Protein AF-A0A1Y2BME4-F1 (afdb_monomer_lite)

Organism: NCBI:txid71784

Foldseek 3Di:
DDDDDPQNVVCVVCPPPDDGDDPDDPLAALVVCVVCCPVVFDFQVCLVVDDAAAEEEDEHLPLCLWAPVDPSHDDLVVSLVSVVVVVCLQAPPPRRGNNNVAEYEYEYEQDAADAVVQQQPDPDPDGDDRGHDRVSSVSRRVSSVVSQVVVQVVCVVPAQDPVGGGYHYDYHHVHVVQCVVLVHDYNSSVVPD

pLDDT: mean 87.13, std 14.5, range [27.05, 98.81]

Sequence (193 aa):
MHVYKLSDGVIEKYSRRLDVINRGFGGYNSEWARPLFDKIFARKEDAAKVPVVRLVTIWFGTNDSVLPVKEQHVPLERFIDNINYFLTSLTSHDSPYAVADTPVSIILITPGPPLHSQMGYSQMAEPKPHFRTIERTGQFRDAVLQIGNDWKLKEKEQNLDPRGRGWKVETIDLWAALEKAGGGLGEGLAPFM

Secondary structure (DSSP, 8-state):
-----HHHHHHHHTTTT--------TT--HHHHGGGHHHHS-BGGGGGGSPPP-EEEE--STTTTS-TTSTT---HHHHHHHHHHHHHHHH-TT-SBGGGGS-EEEEEEPPPPPPTGGGT--SSSSPPPP---HHHHHHHHHHHHHHHHHHHHHHHHH---TTS--EEEEEE-HHHHHHHHHTSSSGGGGGG-

Radius of gyration: 18.16 Å; chains: 1; bounding box: 46×31×49 Å

Structure (mmCIF, N/CA/C/O backbone):
data_AF-A0A1Y2BME4-F1
#
_entry.id   AF-A0A1Y2BME4-F1
#
loop_
_atom_site.group_PDB
_atom_site.id
_atom_site.type_symbol
_atom_site.label_atom_id
_atom_site.label_alt_id
_atom_site.label_comp_id
_atom_site.label_asym_id
_atom_site.label_entity_id
_atom_site.label_seq_id
_atom_site.pdbx_PDB_ins_code
_atom_site.Cartn_x
_atom_site.Cartn_y
_atom_site.Cartn_z
_atom_site.occupancy
_atom_site.B_iso_or_equiv
_atom_site.auth_seq_id
_atom_site.auth_comp_id
_atom_site.auth_asym_id
_atom_site.auth_atom_id
_atom_site.pdbx_PDB_model_num
ATOM 1 N N . MET A 1 1 ? 25.407 -15.788 3.679 1.00 27.05 1 MET A N 1
ATOM 2 C CA . MET A 1 1 ? 24.523 -14.711 3.190 1.00 27.05 1 MET A CA 1
ATOM 3 C C . MET A 1 1 ? 23.181 -14.900 3.878 1.00 27.05 1 MET A C 1
ATOM 5 O O . MET A 1 1 ? 22.491 -15.861 3.571 1.00 27.05 1 MET A O 1
ATOM 9 N N . HIS A 1 2 ? 22.887 -14.106 4.909 1.00 30.33 2 HIS A N 1
ATOM 10 C CA . HIS A 1 2 ? 21.632 -14.220 5.656 1.00 30.33 2 HIS A CA 1
ATOM 11 C C . HIS A 1 2 ? 20.571 -13.386 4.938 1.00 30.33 2 HIS A C 1
ATOM 13 O O . HIS A 1 2 ? 20.648 -12.162 4.946 1.00 30.33 2 HIS A O 1
ATOM 19 N N . VAL A 1 3 ? 19.617 -14.048 4.283 1.00 33.56 3 VAL A N 1
ATOM 20 C CA . VAL A 1 3 ? 18.426 -13.386 3.744 1.00 33.56 3 VAL A CA 1
ATOM 21 C C . VAL A 1 3 ? 17.490 -13.146 4.923 1.00 33.56 3 VAL A C 1
ATOM 23 O O . VAL A 1 3 ? 16.798 -14.062 5.362 1.00 33.56 3 VAL A O 1
ATOM 26 N N . TYR A 1 4 ? 17.504 -11.937 5.480 1.00 47.72 4 TYR A N 1
ATOM 27 C CA . TYR A 1 4 ? 16.507 -11.538 6.468 1.00 47.72 4 TYR A CA 1
ATOM 28 C C . TYR A 1 4 ? 15.215 -11.213 5.727 1.00 47.72 4 TYR A C 1
ATOM 30 O O . TYR A 1 4 ? 15.136 -10.220 5.003 1.00 47.72 4 TYR A O 1
ATOM 38 N N . LYS A 1 5 ? 14.188 -12.049 5.891 1.00 65.12 5 LYS A N 1
ATOM 39 C CA . LYS A 1 5 ? 12.848 -11.693 5.423 1.00 65.12 5 LYS A CA 1
ATOM 40 C C . LYS A 1 5 ? 12.361 -10.529 6.280 1.00 65.12 5 LYS A C 1
ATOM 42 O O . LYS A 1 5 ? 12.527 -10.559 7.498 1.00 65.12 5 LYS A O 1
ATOM 47 N N . LEU A 1 6 ? 11.714 -9.532 5.672 1.00 71.25 6 LEU A N 1
ATOM 48 C CA . LEU A 1 6 ? 11.112 -8.414 6.413 1.00 71.25 6 LEU A CA 1
ATOM 49 C C . LEU A 1 6 ? 10.237 -8.918 7.575 1.00 71.25 6 LEU A C 1
ATOM 51 O O . LEU A 1 6 ? 10.266 -8.344 8.661 1.00 71.25 6 LEU A O 1
ATOM 55 N N . SER A 1 7 ? 9.517 -10.027 7.367 1.00 75.50 7 SER A N 1
ATOM 56 C CA . SER A 1 7 ? 8.725 -10.684 8.409 1.00 75.50 7 SER A CA 1
ATOM 57 C C . SER A 1 7 ? 9.541 -11.025 9.650 1.00 75.50 7 SER A C 1
ATOM 59 O O . SER A 1 7 ? 9.072 -10.776 10.752 1.00 75.50 7 SER A O 1
ATOM 61 N N . ASP A 1 8 ? 10.755 -11.543 9.492 1.00 81.12 8 ASP A N 1
ATOM 62 C CA . ASP A 1 8 ? 11.551 -12.088 10.593 1.00 81.12 8 ASP A CA 1
ATOM 63 C C . ASP A 1 8 ? 12.078 -10.954 11.481 1.00 81.12 8 ASP A C 1
ATOM 65 O O . ASP A 1 8 ? 11.951 -11.007 12.703 1.00 81.12 8 ASP A O 1
ATOM 69 N N . GLY A 1 9 ? 12.556 -9.866 10.865 1.00 82.88 9 GLY A N 1
ATOM 70 C CA . GLY A 1 9 ? 12.978 -8.668 11.597 1.00 82.88 9 GLY A CA 1
ATOM 71 C C . GLY A 1 9 ? 11.819 -7.956 12.307 1.00 82.88 9 GLY A C 1
ATOM 72 O O . GLY A 1 9 ? 11.992 -7.419 13.402 1.00 82.88 9 GLY A O 1
ATOM 73 N N . VAL A 1 10 ? 10.615 -7.965 11.719 1.00 84.69 10 VAL A N 1
ATOM 74 C CA . VAL A 1 10 ? 9.409 -7.423 12.371 1.00 84.69 10 VAL A CA 1
ATOM 75 C C . VAL A 1 10 ? 8.971 -8.330 13.527 1.00 84.69 10 VAL A C 1
ATOM 77 O O . VAL A 1 10 ? 8.711 -7.819 14.615 1.00 84.69 10 VAL A O 1
ATOM 80 N N . ILE A 1 11 ? 8.953 -9.655 13.341 1.00 88.12 11 ILE A N 1
ATOM 81 C CA . ILE A 1 11 ? 8.651 -10.640 14.396 1.00 88.12 11 ILE A CA 1
ATOM 82 C C . ILE A 1 11 ? 9.571 -10.433 15.599 1.00 88.12 11 ILE A C 1
ATOM 84 O O . ILE A 1 11 ? 9.095 -10.354 16.730 1.00 88.12 11 ILE A O 1
ATOM 88 N N . GLU A 1 12 ? 10.876 -10.296 15.369 1.00 89.06 12 GLU A N 1
ATOM 89 C CA . GLU A 1 12 ? 11.848 -10.086 16.440 1.00 89.06 12 GLU A CA 1
ATOM 90 C C . GLU A 1 12 ? 11.556 -8.797 17.222 1.00 89.06 12 GLU A C 1
ATOM 92 O O . GLU A 1 12 ? 11.437 -8.823 18.451 1.00 89.06 12 GLU A O 1
ATOM 97 N N . LYS A 1 13 ? 11.351 -7.671 16.522 1.00 89.19 13 LYS A N 1
ATOM 98 C CA . LYS A 1 13 ? 11.083 -6.373 17.166 1.00 89.19 13 LYS A CA 1
ATOM 99 C C . LYS A 1 13 ? 9.760 -6.320 17.927 1.00 89.19 13 LYS A C 1
ATOM 101 O O . LYS A 1 13 ? 9.655 -5.581 18.910 1.00 89.19 13 LYS A O 1
ATOM 106 N N . TYR A 1 14 ? 8.756 -7.071 17.483 1.00 89.19 14 TYR A N 1
ATOM 107 C CA . TYR A 1 14 ? 7.434 -7.129 18.111 1.00 89.19 14 TYR A CA 1
ATOM 108 C C . TYR A 1 14 ? 7.225 -8.364 18.989 1.00 89.19 14 TYR A C 1
ATOM 110 O O . TYR A 1 14 ? 6.114 -8.586 19.477 1.00 89.19 14 TYR A O 1
ATOM 118 N N . SER A 1 15 ? 8.292 -9.118 19.260 1.00 90.00 15 SER A N 1
ATOM 119 C CA . SER A 1 15 ? 8.253 -10.296 20.117 1.00 90.00 15 SER A CA 1
ATOM 120 C C . SER A 1 15 ? 7.570 -9.985 21.450 1.00 90.00 15 SER A C 1
ATOM 122 O O . SER A 1 15 ? 7.929 -9.035 22.155 1.00 90.00 15 SER A O 1
ATOM 124 N N . ARG A 1 16 ? 6.555 -10.796 21.783 1.00 88.00 16 ARG A N 1
ATOM 125 C CA . ARG A 1 16 ? 5.705 -10.678 22.985 1.00 88.00 16 ARG A CA 1
ATOM 126 C C . ARG A 1 16 ? 4.834 -9.412 23.055 1.00 88.00 16 ARG A C 1
ATOM 128 O O . ARG A 1 16 ? 4.291 -9.120 24.117 1.00 88.00 16 ARG A O 1
ATOM 135 N N . ARG A 1 17 ? 4.703 -8.650 21.963 1.00 90.62 17 ARG A N 1
ATOM 136 C CA . ARG A 1 17 ? 3.846 -7.449 21.880 1.00 90.62 17 ARG A CA 1
ATOM 137 C C . ARG A 1 17 ? 2.743 -7.581 20.838 1.00 90.62 17 ARG A C 1
ATOM 139 O O . ARG A 1 17 ? 1.633 -7.136 21.102 1.00 90.62 17 ARG A O 1
ATOM 146 N N . LEU A 1 18 ? 3.050 -8.149 19.672 1.00 90.88 18 LEU A N 1
ATOM 147 C CA . LEU A 1 18 ? 2.091 -8.388 18.592 1.00 90.88 18 LEU A CA 1
ATOM 148 C C . LEU A 1 18 ? 2.397 -9.711 17.895 1.00 90.88 18 LEU A C 1
ATOM 150 O O . LEU A 1 18 ? 3.563 -10.043 17.682 1.00 90.88 18 LEU A O 1
ATOM 154 N N . ASP A 1 19 ? 1.343 -10.398 17.466 1.00 91.75 19 ASP A N 1
ATOM 155 C CA . ASP A 1 19 ? 1.461 -11.464 16.481 1.00 91.75 19 ASP A CA 1
ATOM 156 C C . ASP A 1 19 ? 1.648 -10.846 15.092 1.00 91.75 19 ASP A C 1
ATOM 158 O O . ASP A 1 19 ? 0.893 -9.964 14.674 1.00 91.75 19 ASP A O 1
ATOM 162 N N . VAL A 1 20 ? 2.664 -11.308 14.364 1.00 90.88 20 VAL A N 1
ATOM 163 C CA . VAL A 1 20 ? 2.977 -10.834 13.012 1.00 90.88 20 VAL A CA 1
ATOM 164 C C . VAL A 1 20 ? 2.589 -11.923 12.023 1.00 90.88 20 VAL A C 1
ATOM 166 O O . VAL A 1 20 ? 3.174 -13.004 12.009 1.00 90.88 20 VAL A O 1
ATOM 169 N N . ILE A 1 21 ? 1.598 -11.636 11.183 1.00 91.19 21 ILE A N 1
ATOM 170 C CA . ILE A 1 21 ? 1.068 -12.588 10.205 1.00 91.19 21 ILE A CA 1
ATOM 171 C C . ILE A 1 21 ? 1.477 -12.137 8.806 1.00 91.19 21 ILE A C 1
ATOM 173 O O . ILE A 1 21 ? 1.118 -11.046 8.366 1.00 91.19 21 ILE A O 1
ATOM 177 N N . ASN A 1 22 ? 2.204 -12.989 8.084 1.00 89.94 22 ASN A N 1
ATOM 178 C CA . ASN A 1 22 ? 2.582 -12.705 6.705 1.00 89.94 22 ASN A CA 1
ATOM 179 C C . ASN A 1 22 ? 1.392 -12.953 5.759 1.00 89.94 22 ASN A C 1
ATOM 181 O O . ASN A 1 22 ? 0.868 -14.065 5.683 1.00 89.94 22 ASN A O 1
ATOM 185 N N . ARG A 1 23 ? 0.974 -11.907 5.039 1.00 91.62 23 ARG A N 1
ATOM 186 C CA . ARG A 1 23 ? -0.050 -11.947 3.978 1.00 91.62 23 ARG A CA 1
ATOM 187 C C . ARG A 1 23 ? 0.512 -11.525 2.612 1.00 91.62 23 ARG A C 1
ATOM 189 O O . ARG A 1 23 ? -0.224 -11.047 1.757 1.00 91.62 23 ARG A O 1
ATOM 196 N N . GLY A 1 24 ? 1.821 -11.679 2.424 1.00 85.56 24 GLY A N 1
ATOM 197 C CA . GLY A 1 24 ? 2.506 -11.490 1.153 1.00 85.56 24 GLY A CA 1
ATOM 198 C C . GLY A 1 24 ? 2.418 -12.748 0.294 1.00 85.56 24 GLY A C 1
ATOM 199 O O . GLY A 1 24 ? 2.795 -13.837 0.729 1.00 85.56 24 GLY A O 1
ATOM 200 N N . PHE A 1 25 ? 1.946 -12.587 -0.938 1.00 85.38 25 PHE A N 1
ATOM 201 C CA . PHE A 1 25 ? 1.822 -13.665 -1.914 1.00 85.38 25 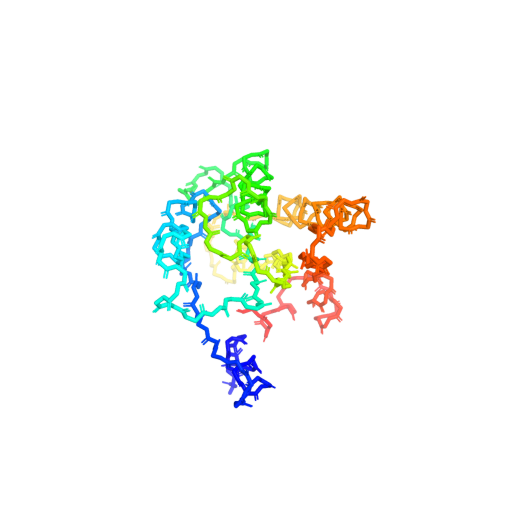PHE A CA 1
ATOM 202 C C . PHE A 1 25 ? 2.763 -13.385 -3.086 1.00 85.38 25 PHE A C 1
ATOM 204 O O . PHE A 1 25 ? 2.680 -12.340 -3.732 1.00 85.38 25 PHE A O 1
ATOM 211 N N . GLY A 1 26 ? 3.693 -14.306 -3.346 1.00 86.38 26 GLY A N 1
ATOM 212 C CA . GLY A 1 26 ? 4.667 -14.154 -4.426 1.00 86.38 26 GLY A CA 1
ATOM 213 C C . GLY A 1 26 ? 3.977 -13.956 -5.778 1.00 86.38 26 GLY A C 1
ATOM 214 O O . GLY A 1 26 ? 3.082 -14.717 -6.134 1.00 86.38 26 GLY A O 1
ATOM 215 N N . GLY A 1 27 ? 4.382 -12.923 -6.519 1.00 86.75 27 GLY A N 1
ATOM 216 C CA . GLY A 1 27 ? 3.840 -12.610 -7.847 1.00 86.75 27 GLY A CA 1
ATOM 217 C C . GLY A 1 27 ? 2.499 -11.867 -7.865 1.00 86.75 27 GLY A C 1
ATOM 218 O O . GLY A 1 27 ? 2.061 -11.486 -8.946 1.00 86.75 27 GLY A O 1
ATOM 219 N N . TYR A 1 28 ? 1.863 -11.612 -6.716 1.00 94.56 28 TYR A N 1
ATOM 220 C CA . TYR A 1 28 ? 0.583 -10.896 -6.683 1.00 94.56 28 TYR A CA 1
ATOM 221 C C . TYR A 1 28 ? 0.749 -9.404 -6.980 1.00 94.56 28 TYR A C 1
ATOM 223 O O . TYR A 1 28 ? 1.693 -8.768 -6.502 1.00 94.56 28 TYR A O 1
ATOM 231 N N . ASN A 1 29 ? -0.195 -8.857 -7.744 1.00 96.56 29 ASN A N 1
ATOM 232 C CA . ASN A 1 29 ? -0.410 -7.422 -7.916 1.00 96.56 29 ASN A CA 1
ATOM 233 C C . ASN A 1 29 ? -1.545 -6.931 -6.991 1.00 96.56 29 ASN A C 1
ATOM 235 O O . ASN A 1 29 ? -2.192 -7.723 -6.297 1.00 96.56 29 ASN A O 1
ATOM 239 N N . SER A 1 30 ? -1.786 -5.622 -6.974 1.00 97.81 30 SER A N 1
ATOM 240 C CA . SER A 1 30 ? -2.846 -5.008 -6.166 1.00 97.81 30 SER A CA 1
ATOM 241 C C . SER A 1 30 ? -4.251 -5.463 -6.577 1.00 97.81 30 SER A C 1
ATOM 243 O O . SER A 1 30 ? -5.121 -5.605 -5.721 1.00 97.81 30 SER A O 1
ATOM 245 N N . GLU A 1 31 ? -4.487 -5.751 -7.859 1.00 97.69 31 GLU A N 1
ATOM 246 C CA . GLU A 1 31 ? -5.809 -6.160 -8.347 1.00 97.69 31 GLU A CA 1
ATOM 247 C C . GLU A 1 31 ? -6.229 -7.503 -7.753 1.00 97.69 31 GLU A C 1
ATOM 249 O O . GLU A 1 31 ? -7.324 -7.651 -7.208 1.00 97.69 3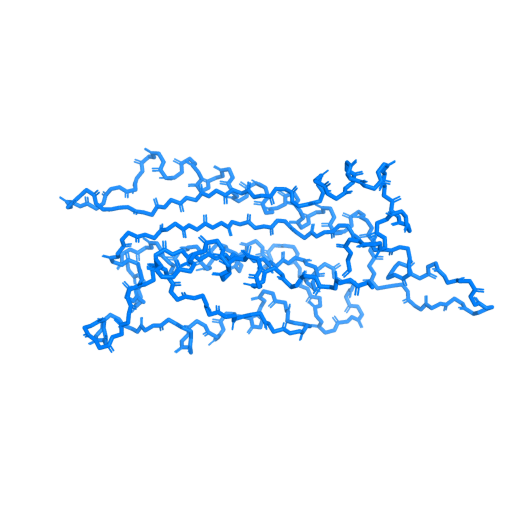1 GLU A O 1
ATOM 254 N N . TRP A 1 32 ? -5.321 -8.474 -7.789 1.00 96.94 32 TRP A N 1
ATOM 255 C CA . TRP A 1 32 ? -5.562 -9.819 -7.276 1.00 96.94 32 TRP A CA 1
ATOM 256 C C . TRP A 1 32 ? -5.702 -9.850 -5.753 1.00 96.94 32 TRP A C 1
ATOM 258 O O . TRP A 1 32 ? -6.304 -10.772 -5.206 1.00 96.94 32 TRP A O 1
ATOM 268 N N . ALA A 1 33 ? -5.176 -8.841 -5.055 1.00 95.31 33 ALA A N 1
ATOM 269 C CA . ALA A 1 33 ? -5.273 -8.742 -3.606 1.00 95.31 33 ALA A CA 1
ATOM 270 C C . ALA A 1 33 ? -6.641 -8.239 -3.111 1.00 95.31 33 ALA A C 1
ATOM 272 O O . ALA A 1 33 ? -7.015 -8.547 -1.979 1.00 95.31 33 ALA A O 1
ATOM 273 N N . ARG A 1 34 ? -7.429 -7.529 -3.933 1.00 94.06 34 ARG A N 1
ATOM 274 C CA . ARG A 1 34 ? -8.774 -7.052 -3.543 1.00 94.06 34 ARG A CA 1
ATOM 275 C C . ARG A 1 34 ? -9.699 -8.143 -3.000 1.00 94.06 34 ARG A C 1
ATOM 277 O O . ARG A 1 34 ? -10.184 -7.968 -1.882 1.00 94.06 34 ARG A O 1
ATOM 284 N N . PRO A 1 35 ? -9.932 -9.271 -3.699 1.00 93.88 35 PRO A N 1
ATOM 285 C CA . PRO A 1 35 ? -10.801 -10.329 -3.182 1.00 93.88 35 PRO A CA 1
ATOM 286 C C . PRO A 1 35 ? -10.241 -11.025 -1.930 1.00 93.88 35 PRO A C 1
ATOM 288 O O . PRO A 1 35 ? -10.982 -11.720 -1.235 1.00 93.88 35 PRO A O 1
ATOM 291 N N . LEU A 1 36 ? -8.954 -10.847 -1.602 1.00 92.19 36 LEU A N 1
ATOM 292 C CA . LEU A 1 36 ? -8.355 -11.451 -0.411 1.00 92.19 36 LEU A CA 1
ATOM 293 C C . LEU A 1 36 ? -8.752 -10.746 0.886 1.00 92.19 36 LEU A C 1
ATOM 295 O O . LEU A 1 36 ? -8.598 -11.343 1.950 1.00 92.19 36 LEU A O 1
ATOM 299 N N . PHE A 1 37 ? -9.286 -9.521 0.831 1.00 91.38 37 PHE A N 1
ATOM 300 C CA . PHE A 1 37 ? -9.716 -8.801 2.035 1.00 91.38 37 PHE A CA 1
ATOM 301 C C . PHE A 1 37 ? -10.706 -9.622 2.870 1.00 91.38 37 PHE A C 1
ATOM 303 O O . PHE A 1 37 ? -10.530 -9.728 4.081 1.00 91.38 37 PHE A O 1
ATOM 310 N N . ASP A 1 38 ? -11.638 -10.323 2.220 1.00 90.81 38 ASP A N 1
ATOM 311 C CA . ASP A 1 38 ? -12.614 -11.211 2.871 1.00 90.81 38 ASP A CA 1
ATOM 312 C C . ASP A 1 38 ? -12.006 -12.448 3.533 1.00 90.81 38 ASP A C 1
ATOM 314 O O . ASP A 1 38 ? -12.653 -13.110 4.342 1.00 90.81 38 ASP A O 1
ATOM 318 N N . LYS A 1 39 ? -10.770 -12.796 3.173 1.00 91.31 39 LYS A N 1
ATOM 319 C CA . LYS A 1 39 ? -10.028 -13.920 3.754 1.00 91.31 39 LYS A CA 1
ATOM 320 C C . LYS A 1 39 ? -9.017 -13.468 4.805 1.00 91.31 39 LYS A C 1
ATOM 322 O O . LYS A 1 39 ? -8.579 -14.284 5.613 1.00 91.31 39 LYS A O 1
ATOM 327 N N . ILE A 1 40 ? -8.617 -12.197 4.774 1.00 92.69 40 ILE A N 1
ATOM 328 C CA . ILE A 1 40 ? -7.592 -11.631 5.654 1.00 92.69 40 ILE A CA 1
ATOM 329 C C . ILE A 1 40 ? -8.225 -10.946 6.865 1.00 92.69 40 ILE A C 1
ATOM 331 O O . ILE A 1 40 ? -7.746 -11.147 7.982 1.00 92.69 40 ILE A O 1
ATOM 335 N N . PHE A 1 41 ? -9.279 -10.156 6.657 1.00 95.31 41 PHE A N 1
ATOM 336 C CA . PHE A 1 41 ? -9.903 -9.344 7.696 1.00 95.31 41 PHE A CA 1
ATOM 337 C C . PHE A 1 41 ? -11.280 -9.885 8.065 1.00 95.31 41 PHE A C 1
ATOM 339 O O . PHE A 1 41 ? -12.111 -10.171 7.205 1.00 95.31 41 PHE A O 1
ATOM 346 N N . ALA A 1 42 ? -11.533 -9.993 9.368 1.00 95.88 42 ALA A N 1
ATOM 347 C CA . ALA A 1 42 ? -12.837 -10.397 9.871 1.00 95.88 42 ALA A CA 1
ATOM 348 C C . ALA A 1 42 ? -13.901 -9.335 9.574 1.00 95.88 42 ALA A C 1
ATOM 350 O O . ALA A 1 42 ? -13.627 -8.129 9.602 1.00 95.88 42 ALA A O 1
ATOM 351 N N . ARG A 1 43 ? -15.133 -9.790 9.344 1.00 96.12 43 ARG A N 1
ATOM 352 C CA . ARG A 1 43 ? -16.313 -8.925 9.281 1.00 96.12 43 ARG A CA 1
ATOM 353 C C . ARG A 1 43 ? -16.675 -8.430 10.685 1.00 96.12 43 ARG A C 1
ATOM 355 O O . ARG A 1 43 ? -16.334 -9.066 11.682 1.00 96.12 43 ARG A O 1
ATOM 362 N N . LYS A 1 44 ? -17.358 -7.286 10.774 1.00 95.19 44 LYS A N 1
ATOM 363 C CA . LYS A 1 44 ? -17.741 -6.648 12.051 1.00 95.19 44 LYS A CA 1
ATOM 364 C C . LYS A 1 44 ? -18.531 -7.570 12.986 1.00 95.19 44 LYS A C 1
ATOM 366 O O . LYS A 1 44 ? -18.290 -7.564 14.189 1.00 95.19 44 LYS A O 1
ATOM 371 N N . GLU A 1 45 ? -19.409 -8.403 12.437 1.00 95.25 45 GLU A N 1
ATOM 372 C CA . GLU A 1 45 ? -20.185 -9.407 13.183 1.00 95.25 45 GLU A CA 1
ATOM 373 C C . GLU A 1 45 ? -19.328 -10.463 13.905 1.00 95.25 45 GLU A C 1
ATOM 375 O O . GLU A 1 45 ? -19.743 -11.004 14.930 1.00 95.25 45 GLU A O 1
ATOM 380 N N . ASP A 1 46 ? -18.103 -10.704 13.434 1.00 95.06 46 ASP A N 1
ATOM 381 C CA . ASP A 1 46 ? -17.164 -11.661 14.024 1.00 95.06 46 ASP A CA 1
ATOM 382 C C . ASP A 1 46 ? -16.062 -11.000 14.865 1.00 95.06 46 ASP A C 1
ATOM 384 O O . ASP A 1 46 ? -15.186 -11.694 15.385 1.00 95.06 46 ASP A O 1
ATOM 388 N N . ALA A 1 47 ? -16.101 -9.674 15.055 1.00 92.19 47 ALA A N 1
ATOM 389 C CA . ALA A 1 47 ? -15.039 -8.913 15.718 1.00 92.19 47 ALA A CA 1
ATOM 390 C C . ALA A 1 47 ? -14.685 -9.439 17.123 1.00 92.19 47 ALA A C 1
ATOM 392 O O . ALA A 1 47 ? -13.519 -9.433 17.507 1.00 92.19 47 ALA A O 1
ATOM 393 N N . ALA A 1 48 ? -15.671 -9.933 17.880 1.00 92.19 48 ALA A N 1
ATOM 394 C CA . ALA A 1 48 ? -15.468 -10.466 19.230 1.00 92.19 48 ALA A CA 1
ATOM 395 C C . ALA A 1 48 ? -14.719 -11.815 19.271 1.00 92.19 48 ALA A C 1
ATOM 397 O O . ALA A 1 48 ? -14.289 -12.241 20.341 1.00 92.19 48 ALA A O 1
ATOM 398 N N . LYS A 1 49 ? -14.581 -12.501 18.129 1.00 92.69 49 LYS A N 1
ATOM 399 C CA . LYS A 1 49 ? -14.002 -13.852 18.023 1.00 92.69 49 LYS A CA 1
ATOM 400 C C . LYS A 1 49 ? -12.567 -13.851 17.496 1.00 92.69 49 LYS A C 1
ATOM 402 O O . LYS A 1 49 ? -11.953 -14.913 17.423 1.00 92.69 49 LYS A O 1
ATOM 407 N N . VAL A 1 50 ? -12.042 -12.694 17.094 1.00 91.38 50 VAL A N 1
ATOM 408 C CA . VAL A 1 50 ? -10.730 -12.578 16.448 1.00 91.38 50 VAL A CA 1
ATOM 409 C C . VAL A 1 50 ? -9.833 -11.563 17.160 1.00 91.38 50 VAL A C 1
ATOM 411 O O . VAL A 1 50 ? -10.332 -10.626 17.786 1.00 91.38 50 VAL A O 1
ATOM 414 N N . PRO A 1 51 ? -8.500 -11.704 17.060 1.00 91.62 51 PRO A N 1
ATOM 415 C CA . PRO A 1 51 ? -7.577 -10.684 17.539 1.00 91.62 51 PRO A CA 1
ATOM 416 C C . PRO A 1 51 ? -7.781 -9.350 16.819 1.00 91.62 51 PRO A C 1
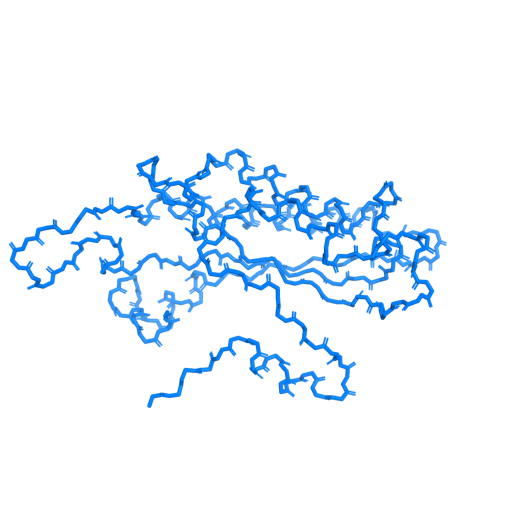ATOM 418 O O . PRO A 1 51 ? -8.099 -9.304 15.628 1.00 91.62 51 PRO A O 1
ATOM 421 N N . VAL A 1 52 ? -7.536 -8.249 17.529 1.00 93.25 52 VAL A N 1
ATOM 422 C CA . VAL A 1 52 ? -7.646 -6.921 16.928 1.00 93.25 52 VAL A CA 1
ATOM 423 C C . VAL A 1 52 ? -6.382 -6.573 16.149 1.00 93.25 52 VAL A C 1
ATOM 425 O O . VAL A 1 52 ? -5.276 -6.612 16.688 1.00 93.25 52 VAL A O 1
ATOM 428 N N . VAL A 1 53 ? -6.552 -6.162 14.895 1.00 95.25 53 VAL A N 1
ATOM 429 C CA . VAL A 1 53 ? -5.454 -5.698 14.044 1.00 95.25 53 VAL A CA 1
ATOM 430 C C . VAL A 1 53 ? -5.007 -4.305 14.495 1.00 95.25 53 VAL A C 1
ATOM 432 O O . VAL A 1 53 ? -5.806 -3.378 14.557 1.00 95.25 53 VAL A O 1
ATOM 435 N N . ARG A 1 54 ? -3.720 -4.159 14.829 1.00 94.50 54 ARG A N 1
ATOM 436 C CA . ARG A 1 54 ? -3.123 -2.893 15.306 1.00 94.50 54 ARG A CA 1
ATOM 437 C C . ARG A 1 54 ? -2.244 -2.202 14.270 1.00 94.50 54 ARG A C 1
ATOM 439 O O . ARG A 1 54 ? -2.042 -0.994 14.355 1.00 94.50 54 ARG A O 1
ATOM 446 N N . LEU A 1 55 ? -1.697 -2.967 13.331 1.00 95.56 55 LEU A N 1
ATOM 447 C CA . LEU A 1 55 ? -0.768 -2.498 12.313 1.00 95.56 55 LEU A CA 1
ATOM 448 C C . LEU A 1 55 ? -1.005 -3.270 11.014 1.00 95.56 55 LEU A C 1
ATOM 450 O O . LEU A 1 55 ? -1.068 -4.499 11.040 1.00 95.56 55 LEU A O 1
ATOM 454 N N . VAL A 1 56 ? -1.095 -2.557 9.896 1.00 97.19 56 VAL A N 1
ATOM 455 C CA . VAL A 1 56 ? -1.145 -3.128 8.546 1.00 97.19 56 VAL A CA 1
ATOM 456 C C . VAL A 1 56 ? -0.035 -2.506 7.710 1.00 97.19 56 VAL A C 1
ATOM 458 O O . VAL A 1 56 ? 0.126 -1.289 7.694 1.00 97.19 56 VAL A O 1
ATOM 461 N N . THR A 1 57 ? 0.725 -3.328 6.995 1.00 96.75 57 THR A N 1
ATOM 462 C CA . THR A 1 57 ? 1.654 -2.856 5.966 1.00 96.75 57 THR A CA 1
ATOM 463 C C . THR A 1 57 ? 1.071 -3.165 4.589 1.00 96.75 57 THR A C 1
ATOM 465 O O . THR A 1 57 ? 0.614 -4.280 4.337 1.00 96.75 57 THR A O 1
ATOM 468 N N . ILE A 1 58 ? 1.060 -2.177 3.694 1.00 97.88 58 ILE A N 1
ATOM 469 C CA . ILE A 1 58 ? 0.623 -2.331 2.302 1.00 97.88 58 ILE A CA 1
ATOM 470 C C . ILE A 1 58 ? 1.842 -2.095 1.418 1.00 97.88 58 ILE A C 1
ATOM 472 O O . ILE A 1 58 ? 2.396 -0.996 1.395 1.00 97.88 58 ILE A O 1
ATOM 476 N N . TRP A 1 59 ? 2.265 -3.137 0.705 1.00 97.12 59 TRP A N 1
ATOM 477 C CA . TRP A 1 59 ? 3.480 -3.121 -0.104 1.00 97.12 59 TRP A CA 1
ATOM 478 C C . TRP A 1 59 ? 3.216 -3.756 -1.474 1.00 97.12 59 TRP A C 1
ATOM 480 O O . TRP A 1 59 ? 3.394 -4.955 -1.675 1.00 97.12 59 TRP A O 1
ATOM 490 N N . PHE A 1 60 ? 2.733 -2.931 -2.402 1.00 97.75 60 PHE A N 1
ATOM 491 C CA . PHE A 1 60 ? 2.433 -3.288 -3.792 1.00 97.75 60 PHE A CA 1
ATOM 492 C C . PHE A 1 60 ? 3.126 -2.309 -4.746 1.00 97.75 60 PHE A C 1
ATOM 494 O O . PHE A 1 60 ? 3.765 -1.352 -4.314 1.00 97.75 60 PHE A O 1
ATOM 501 N N . GLY A 1 61 ? 3.010 -2.545 -6.053 1.00 96.50 61 GLY A N 1
ATOM 502 C CA . GLY A 1 61 ? 3.585 -1.682 -7.085 1.00 96.50 61 GLY A CA 1
ATOM 503 C C . GLY A 1 61 ? 4.677 -2.377 -7.885 1.00 96.50 61 GLY A C 1
ATOM 504 O O . GLY A 1 61 ? 4.801 -2.128 -9.077 1.00 96.50 61 GLY A O 1
ATOM 505 N N . THR A 1 62 ? 5.424 -3.311 -7.282 1.00 93.38 62 THR A N 1
ATOM 506 C CA . THR A 1 62 ? 6.447 -4.060 -8.017 1.00 93.38 62 THR A CA 1
ATOM 507 C C . THR A 1 62 ? 5.775 -4.927 -9.079 1.00 93.38 62 THR A C 1
ATOM 509 O O . THR A 1 62 ? 6.044 -4.753 -10.255 1.00 93.38 62 THR A O 1
ATOM 512 N N . ASN A 1 63 ? 4.876 -5.852 -8.751 1.00 95.06 63 ASN A N 1
ATOM 513 C CA . ASN A 1 63 ? 4.245 -6.687 -9.788 1.00 95.06 63 ASN A CA 1
ATOM 514 C C . ASN A 1 63 ? 3.295 -5.898 -10.693 1.00 95.06 63 ASN A C 1
ATOM 516 O O . ASN A 1 63 ? 3.263 -6.156 -11.887 1.00 95.06 63 ASN A O 1
ATOM 520 N N . ASP A 1 64 ? 2.624 -4.885 -10.158 1.00 97.69 64 ASP A N 1
ATOM 521 C CA . ASP A 1 64 ? 1.739 -3.988 -10.901 1.00 97.69 64 ASP A CA 1
ATOM 522 C C . ASP A 1 64 ? 2.460 -3.231 -12.035 1.00 97.69 64 ASP A C 1
ATOM 524 O O . ASP A 1 64 ? 1.919 -3.058 -13.134 1.00 97.69 64 ASP A O 1
ATOM 528 N N . SER A 1 65 ? 3.710 -2.813 -11.792 1.00 96.19 65 SER A N 1
ATOM 529 C CA . SER A 1 65 ? 4.495 -2.005 -12.728 1.00 96.19 65 SER A CA 1
ATOM 530 C C . SER A 1 65 ? 5.078 -2.781 -13.905 1.00 96.19 65 SER A C 1
ATOM 532 O O . SER A 1 65 ? 5.715 -2.169 -14.766 1.00 96.19 65 SER A O 1
ATOM 534 N N . VAL A 1 66 ? 4.873 -4.099 -14.004 1.00 93.00 66 VAL A N 1
ATOM 535 C CA . VAL A 1 66 ? 5.337 -4.836 -15.188 1.00 93.00 66 VAL A CA 1
ATOM 536 C C . VAL A 1 66 ? 4.662 -4.306 -16.456 1.00 93.00 66 VAL A C 1
ATOM 538 O O . VAL A 1 66 ? 3.584 -3.702 -16.419 1.00 93.00 66 VAL A O 1
ATO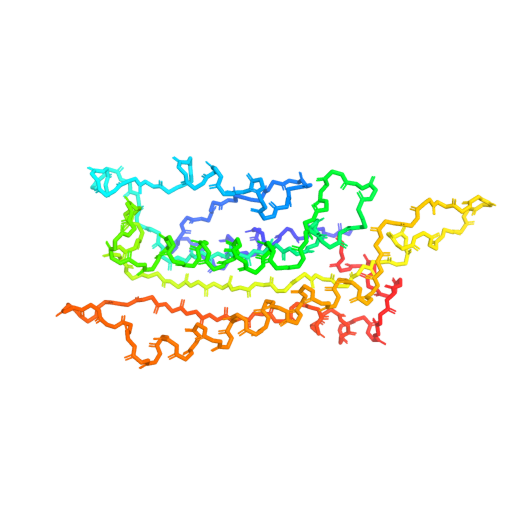M 541 N N . LEU A 1 67 ? 5.317 -4.490 -17.597 1.00 91.50 67 LEU A N 1
ATOM 542 C CA . LEU A 1 67 ? 4.787 -4.099 -18.898 1.00 91.50 67 LEU A CA 1
ATOM 543 C C . LEU A 1 67 ? 3.550 -4.943 -19.274 1.00 91.50 67 LEU A C 1
ATOM 545 O O . LEU A 1 67 ? 3.459 -6.093 -18.838 1.00 91.50 67 LEU A O 1
ATOM 549 N N . PRO A 1 68 ? 2.634 -4.420 -20.120 1.00 92.00 68 PRO A N 1
ATOM 550 C CA . PRO A 1 68 ? 1.354 -5.063 -20.471 1.00 92.00 68 PRO A CA 1
ATOM 551 C C . PRO A 1 68 ? 1.426 -6.500 -21.000 1.00 92.00 68 PRO A C 1
ATOM 553 O O . PRO A 1 68 ? 0.431 -7.212 -21.014 1.00 92.00 68 PRO A O 1
ATOM 556 N N . VAL A 1 69 ? 2.605 -6.950 -21.426 1.00 88.69 69 VAL A N 1
ATOM 557 C CA . VAL A 1 69 ? 2.857 -8.313 -21.916 1.00 88.69 69 VAL A CA 1
ATOM 558 C C . VAL A 1 69 ? 2.813 -9.388 -20.818 1.00 88.69 69 VAL A C 1
ATOM 560 O O . VAL A 1 69 ? 2.992 -10.571 -21.108 1.00 88.69 69 VAL A O 1
ATOM 563 N N . LYS A 1 70 ? 2.633 -8.998 -19.551 1.00 90.56 70 LYS A N 1
ATOM 564 C CA . LYS A 1 70 ? 2.543 -9.895 -18.395 1.00 90.56 70 LYS A CA 1
ATOM 565 C C . LYS A 1 70 ? 1.196 -9.760 -17.700 1.00 90.56 70 LYS A C 1
ATOM 567 O O . LYS A 1 70 ? 0.687 -8.660 -17.534 1.00 90.56 70 LYS A O 1
ATOM 572 N N . GLU A 1 71 ? 0.676 -10.884 -17.220 1.00 93.38 71 GLU A N 1
ATOM 573 C CA . GLU A 1 71 ? -0.590 -10.975 -16.477 1.00 93.38 71 GLU A CA 1
ATOM 574 C C . GLU A 1 71 ? -0.611 -10.127 -15.196 1.00 93.38 71 GLU A C 1
ATOM 576 O O . GLU A 1 71 ? -1.673 -9.690 -14.763 1.00 93.38 71 GLU A O 1
ATOM 581 N N . GLN A 1 72 ? 0.557 -9.866 -14.598 1.00 95.00 72 GLN A N 1
ATOM 582 C CA . GLN A 1 72 ? 0.661 -9.045 -13.395 1.00 95.00 72 GLN A CA 1
ATOM 583 C C . GLN A 1 72 ? 0.454 -7.552 -13.683 1.00 95.00 72 GLN A C 1
ATOM 585 O O . GLN A 1 72 ? 0.286 -6.790 -12.733 1.00 95.00 72 GLN A O 1
ATOM 590 N N . HIS A 1 73 ? 0.464 -7.129 -14.952 1.00 96.81 73 HIS A N 1
ATOM 591 C CA . HIS A 1 73 ? 0.317 -5.730 -15.333 1.00 96.81 73 HIS A CA 1
ATOM 592 C C . HIS A 1 73 ? -0.972 -5.128 -14.775 1.00 96.81 73 HIS A C 1
ATOM 594 O O . HIS A 1 73 ? -2.065 -5.647 -15.000 1.00 96.81 73 HIS A O 1
ATOM 600 N N . VAL A 1 74 ? -0.839 -3.976 -14.121 1.00 98.12 74 VAL A N 1
ATOM 601 C CA . VAL A 1 74 ? -1.975 -3.150 -13.709 1.00 98.12 74 VAL A CA 1
ATOM 602 C C . VAL A 1 74 ? -1.788 -1.745 -14.296 1.00 98.12 74 VAL A C 1
ATOM 604 O O . VAL A 1 74 ? -0.690 -1.183 -14.207 1.00 98.12 74 VAL A O 1
ATOM 607 N N . PRO A 1 75 ? -2.812 -1.143 -14.925 1.00 98.19 75 PRO A N 1
ATOM 608 C CA . PRO A 1 75 ? -2.780 0.274 -15.283 1.00 98.19 75 PRO A CA 1
ATOM 609 C C . PRO A 1 75 ? -2.578 1.155 -14.042 1.00 98.19 75 PRO A C 1
ATOM 611 O O . PRO A 1 75 ? -3.116 0.852 -12.981 1.00 98.19 75 PRO A O 1
ATOM 614 N N . LEU A 1 76 ? -1.825 2.255 -14.159 1.00 98.50 76 LEU A N 1
ATOM 615 C CA . LEU A 1 76 ? -1.468 3.091 -13.001 1.00 98.50 76 LEU A CA 1
ATOM 616 C C . LEU A 1 76 ? -2.702 3.616 -12.249 1.00 98.50 76 LEU A C 1
ATOM 618 O O . LEU A 1 76 ? -2.748 3.543 -11.026 1.00 98.50 76 LEU A O 1
ATOM 622 N N . GLU A 1 77 ? -3.719 4.077 -12.977 1.00 98.50 77 GLU A N 1
ATOM 623 C CA . GLU A 1 77 ? -4.989 4.538 -12.397 1.00 98.50 77 GLU A CA 1
ATOM 624 C C . GLU A 1 77 ? -5.663 3.436 -11.578 1.00 98.50 77 GLU A C 1
ATOM 626 O O . GLU A 1 77 ? -6.057 3.650 -10.434 1.00 98.50 77 GLU A O 1
ATOM 631 N N . ARG A 1 78 ? -5.693 2.211 -12.113 1.00 98.62 78 ARG A N 1
ATOM 632 C CA . ARG A 1 78 ? -6.275 1.073 -11.406 1.00 98.62 78 ARG A CA 1
ATOM 633 C C . ARG A 1 78 ? -5.486 0.713 -10.150 1.00 98.62 78 ARG A C 1
ATOM 635 O O . ARG A 1 78 ? -6.074 0.366 -9.132 1.00 98.62 78 ARG A O 1
ATOM 642 N N . PHE A 1 79 ? -4.162 0.815 -10.195 1.00 98.75 79 PHE A N 1
ATOM 643 C CA . PHE A 1 79 ? -3.333 0.639 -9.008 1.00 98.75 79 PHE A CA 1
ATOM 644 C C . PHE A 1 79 ? -3.658 1.683 -7.932 1.00 98.75 79 PHE A C 1
ATOM 646 O O . PHE A 1 79 ? -3.858 1.315 -6.775 1.00 98.75 79 PHE A O 1
ATOM 653 N N . ILE A 1 80 ? -3.782 2.960 -8.309 1.00 98.81 80 ILE A N 1
ATOM 654 C CA . ILE A 1 80 ? -4.182 4.041 -7.394 1.00 98.81 80 ILE A CA 1
ATOM 655 C C . ILE A 1 80 ? -5.548 3.736 -6.766 1.00 98.81 80 ILE A C 1
ATOM 657 O O . ILE A 1 80 ? -5.693 3.828 -5.543 1.00 98.81 80 ILE A O 1
ATOM 661 N N . ASP A 1 81 ? -6.525 3.309 -7.568 1.00 98.75 81 ASP A N 1
ATOM 662 C CA . ASP A 1 81 ? -7.847 2.898 -7.083 1.00 98.75 81 ASP A CA 1
ATOM 663 C C . ASP A 1 81 ? -7.758 1.733 -6.095 1.00 98.75 81 ASP A C 1
ATOM 665 O O . ASP A 1 81 ? -8.434 1.732 -5.065 1.00 98.75 81 ASP A O 1
ATOM 669 N N . ASN A 1 82 ? -6.911 0.742 -6.374 1.00 98.62 82 ASN A N 1
ATOM 670 C CA . ASN A 1 82 ? -6.754 -0.437 -5.529 1.00 98.62 82 ASN A CA 1
ATOM 671 C C . ASN A 1 82 ? -6.155 -0.083 -4.163 1.00 98.62 82 ASN A C 1
ATOM 673 O O . ASN A 1 82 ? -6.669 -0.531 -3.137 1.00 98.62 82 ASN A O 1
ATOM 677 N N . ILE A 1 83 ? -5.114 0.755 -4.126 1.00 98.69 83 ILE A N 1
ATOM 678 C CA . ILE A 1 83 ? -4.523 1.209 -2.860 1.00 98.69 83 ILE A CA 1
ATOM 679 C C . ILE A 1 83 ? -5.527 2.053 -2.065 1.00 98.69 83 ILE A C 1
ATOM 681 O O . ILE A 1 83 ? -5.677 1.844 -0.859 1.00 98.69 83 ILE A O 1
ATOM 685 N N . ASN A 1 84 ? -6.271 2.949 -2.722 1.00 98.50 84 ASN A N 1
ATOM 686 C CA . ASN A 1 84 ? -7.332 3.711 -2.060 1.00 98.50 84 ASN A CA 1
ATOM 687 C C . ASN A 1 84 ? -8.450 2.802 -1.537 1.00 98.50 84 ASN A C 1
ATOM 689 O O . ASN A 1 84 ? -8.897 2.985 -0.409 1.00 98.50 84 ASN A O 1
ATOM 693 N N . TYR A 1 85 ? -8.853 1.781 -2.296 1.00 98.31 85 TYR A N 1
ATOM 694 C CA . TYR A 1 85 ? -9.819 0.782 -1.843 1.00 98.31 85 TYR A CA 1
ATOM 695 C C . TYR A 1 85 ? -9.343 0.067 -0.573 1.00 98.31 85 TYR A C 1
ATOM 697 O O . TYR A 1 85 ? -10.135 -0.113 0.354 1.00 98.31 85 TYR A O 1
ATOM 705 N N . PHE A 1 86 ? -8.063 -0.311 -0.496 1.00 98.38 86 PHE A N 1
ATOM 706 C CA . PHE A 1 86 ? -7.493 -0.921 0.708 1.00 98.38 86 PHE A CA 1
ATOM 707 C C . PHE A 1 86 ? -7.560 0.024 1.898 1.00 98.38 86 PHE A C 1
ATOM 709 O O . PHE A 1 86 ? -8.060 -0.360 2.952 1.00 98.38 86 PHE A O 1
ATOM 716 N N . LEU A 1 87 ? -7.107 1.263 1.720 1.00 97.69 87 LEU A N 1
ATOM 717 C CA . LEU A 1 87 ? -7.120 2.265 2.777 1.00 97.69 87 LEU A CA 1
ATOM 718 C C . LEU A 1 87 ? -8.548 2.542 3.253 1.00 97.69 87 LEU A C 1
ATOM 720 O O . LEU A 1 87 ? -8.810 2.423 4.445 1.00 97.69 87 LEU A O 1
ATOM 724 N N . THR A 1 88 ? -9.502 2.784 2.353 1.00 96.44 88 THR A N 1
ATOM 725 C CA . THR A 1 88 ? -10.922 2.964 2.697 1.00 96.44 88 THR A CA 1
ATOM 726 C C . THR A 1 88 ? -11.501 1.743 3.409 1.00 96.44 88 THR A C 1
ATOM 728 O O . THR A 1 88 ? -12.193 1.896 4.413 1.00 96.44 88 THR A O 1
ATOM 731 N N . SER A 1 89 ? -11.181 0.527 2.961 1.00 96.88 89 SER A N 1
ATOM 732 C CA . SER A 1 89 ? -11.640 -0.711 3.609 1.00 96.88 89 SER A CA 1
ATOM 733 C C . SER A 1 89 ? -11.093 -0.876 5.030 1.00 96.88 89 SER A C 1
ATOM 735 O O . SER A 1 89 ? -11.736 -1.503 5.870 1.00 96.88 89 SER A O 1
ATOM 737 N N . LEU A 1 90 ? -9.918 -0.320 5.324 1.00 95.88 90 LEU A N 1
ATOM 738 C CA . LEU A 1 90 ? -9.295 -0.393 6.646 1.00 95.88 90 LEU A CA 1
ATOM 739 C C . LEU A 1 90 ? -9.716 0.741 7.587 1.00 95.88 90 LEU A C 1
ATOM 741 O O . LEU A 1 90 ? -9.445 0.640 8.779 1.00 95.88 90 LEU A O 1
ATOM 745 N N . THR A 1 91 ? -10.326 1.810 7.071 1.00 93.56 91 THR A N 1
ATOM 746 C CA . THR A 1 91 ? -10.459 3.082 7.806 1.00 93.56 91 THR A CA 1
ATOM 747 C C . THR A 1 91 ? -11.867 3.665 7.830 1.00 93.56 91 THR A C 1
ATOM 749 O O . THR A 1 91 ? -12.197 4.395 8.760 1.00 93.56 91 THR A O 1
ATOM 752 N N . SER A 1 92 ? -12.707 3.369 6.835 1.00 92.31 92 SER A N 1
ATOM 753 C CA . SER A 1 92 ? -14.065 3.911 6.762 1.00 92.31 92 SER A CA 1
ATOM 754 C C . SER A 1 92 ? -15.003 3.199 7.729 1.00 92.31 92 SER A C 1
ATOM 756 O O . SER A 1 92 ? -15.039 1.970 7.769 1.00 92.31 92 SER A O 1
ATOM 758 N N . HIS A 1 93 ? -15.845 3.952 8.436 1.00 88.00 93 HIS A N 1
ATOM 759 C CA . HIS A 1 93 ? -16.898 3.384 9.282 1.00 88.00 93 HIS A CA 1
ATOM 760 C C . HIS A 1 93 ? -17.913 2.541 8.500 1.00 88.00 93 HIS A C 1
ATOM 762 O O . HIS A 1 93 ? -18.447 1.576 9.049 1.00 88.00 93 HIS A O 1
ATOM 768 N N . ASP A 1 94 ? -18.121 2.837 7.216 1.00 91.88 94 ASP A N 1
ATOM 769 C CA . ASP A 1 94 ? -19.005 2.058 6.341 1.00 91.88 94 ASP A CA 1
ATOM 770 C C . ASP A 1 94 ? -18.352 0.759 5.848 1.00 91.88 94 ASP A C 1
ATOM 772 O O . ASP A 1 94 ? -19.007 -0.088 5.239 1.00 91.88 94 ASP A O 1
ATOM 776 N N . SER A 1 95 ? -17.054 0.571 6.114 1.00 94.69 95 SER A N 1
ATOM 777 C CA . SER A 1 95 ? -16.378 -0.685 5.819 1.00 94.69 95 SER A CA 1
ATOM 778 C C . SER A 1 95 ? -17.029 -1.835 6.590 1.00 94.69 95 SER A C 1
ATOM 780 O O . SER A 1 95 ? -17.309 -1.701 7.785 1.00 94.69 95 SER A O 1
ATOM 782 N N . PRO A 1 96 ? -17.222 -3.007 5.964 1.00 96.12 96 PRO A N 1
ATOM 783 C CA . PRO A 1 96 ? -17.760 -4.170 6.655 1.00 96.12 96 PRO A CA 1
ATOM 784 C C . PRO A 1 96 ? -16.721 -4.880 7.537 1.00 96.12 96 PRO A C 1
ATOM 786 O O . PRO A 1 96 ? -17.068 -5.835 8.238 1.00 96.12 96 PRO A O 1
ATOM 789 N N . TYR A 1 97 ? -15.448 -4.475 7.484 1.00 96.69 97 TYR A N 1
ATOM 790 C CA . TYR A 1 97 ? -14.357 -5.138 8.191 1.00 96.69 97 TYR A CA 1
ATOM 791 C C . TYR A 1 97 ? -14.185 -4.587 9.609 1.00 96.69 97 TYR A C 1
ATOM 793 O O . TYR A 1 97 ? -14.174 -3.378 9.831 1.00 96.69 97 TYR A O 1
ATOM 801 N N . ALA A 1 98 ? -13.990 -5.485 10.575 1.00 95.12 98 ALA A N 1
ATOM 802 C CA . ALA A 1 98 ? -13.861 -5.151 11.993 1.00 95.12 98 ALA A CA 1
ATOM 803 C C . ALA A 1 98 ? -12.691 -4.197 12.289 1.00 95.12 98 ALA A C 1
ATOM 805 O O . ALA A 1 98 ? -12.781 -3.373 13.195 1.00 95.12 98 ALA A O 1
ATOM 806 N N . VAL A 1 99 ? -11.604 -4.289 11.513 1.00 94.50 99 VAL A N 1
ATOM 807 C CA . VAL A 1 99 ? -10.411 -3.440 11.671 1.00 94.50 99 VAL A CA 1
ATOM 808 C C . VAL A 1 99 ? -10.736 -1.946 11.589 1.00 94.50 99 VAL A C 1
ATOM 810 O O . VAL A 1 99 ? -10.158 -1.177 12.353 1.00 94.50 99 VAL A O 1
ATOM 813 N N . ALA A 1 100 ? -11.716 -1.554 10.768 1.00 93.50 100 ALA A N 1
ATOM 814 C CA . ALA A 1 100 ? -12.105 -0.157 10.586 1.00 93.50 100 ALA A CA 1
ATOM 815 C C . ALA A 1 100 ? -12.774 0.477 11.821 1.00 93.50 100 ALA A C 1
ATOM 817 O O . ALA A 1 100 ? -12.812 1.697 11.940 1.00 93.50 100 ALA A O 1
ATOM 818 N N . ASP A 1 101 ? -13.250 -0.328 12.780 1.00 91.06 101 ASP A N 1
ATOM 819 C CA . ASP A 1 101 ? -13.841 0.167 14.034 1.00 91.06 101 ASP A CA 1
ATOM 820 C C . ASP A 1 101 ? -12.833 0.221 15.197 1.00 91.06 101 ASP A C 1
ATOM 822 O O . ASP A 1 101 ? -13.208 0.458 16.359 1.00 91.06 101 ASP A O 1
ATOM 826 N N . THR A 1 102 ? -11.551 -0.018 14.910 1.00 89.56 102 THR A N 1
ATOM 827 C CA . THR A 1 102 ? -10.486 -0.135 15.909 1.00 89.56 102 THR A CA 1
ATOM 828 C C . THR A 1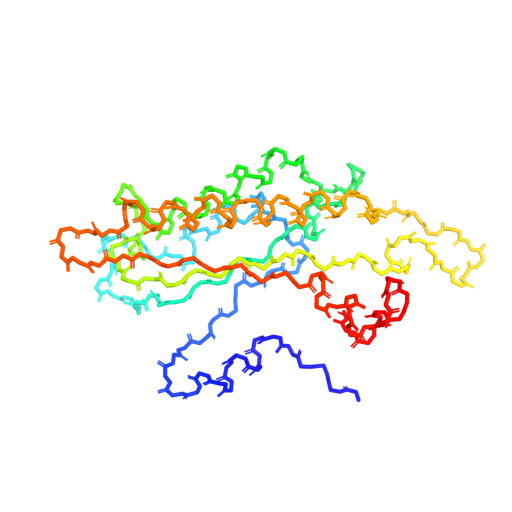 102 ? -9.300 0.769 15.577 1.00 89.56 102 THR A C 1
ATOM 830 O O . THR A 1 102 ? -9.059 1.046 14.406 1.00 89.56 102 THR A O 1
ATOM 833 N N . PRO A 1 103 ? -8.521 1.224 16.579 1.00 91.75 103 PRO A N 1
ATOM 834 C CA . PRO A 1 103 ? -7.289 1.950 16.298 1.00 91.75 103 PRO A CA 1
ATOM 835 C C . PRO A 1 103 ? -6.308 1.073 15.512 1.00 91.75 103 PRO A C 1
ATOM 837 O O . PRO A 1 103 ? -5.873 0.029 16.016 1.00 91.75 103 PRO A O 1
ATOM 840 N N . VAL A 1 104 ? -5.947 1.522 14.309 1.00 93.94 104 VAL A N 1
ATOM 841 C CA . VAL A 1 104 ? -5.033 0.824 13.399 1.00 93.94 104 VAL A CA 1
ATOM 842 C C . VAL A 1 104 ? -4.003 1.791 12.823 1.00 93.94 104 VAL A C 1
ATOM 844 O O . VAL A 1 104 ? -4.336 2.868 12.339 1.00 93.94 104 VAL A O 1
ATOM 847 N N . SER A 1 105 ? -2.734 1.406 12.859 1.00 95.50 105 SER A N 1
ATOM 848 C CA . SER A 1 105 ? -1.684 2.082 12.099 1.00 95.50 105 SER A CA 1
ATOM 849 C C . SER A 1 105 ? -1.513 1.396 10.747 1.00 95.50 105 SER A C 1
ATOM 851 O O . SER A 1 105 ? -1.521 0.170 10.660 1.00 95.50 105 SER A O 1
ATOM 853 N N . ILE A 1 106 ? -1.326 2.167 9.689 1.00 97.75 106 ILE A N 1
ATOM 854 C CA . ILE A 1 106 ? -1.127 1.689 8.326 1.00 97.75 106 ILE A CA 1
ATOM 855 C C . ILE A 1 106 ? 0.208 2.237 7.833 1.00 97.75 106 ILE A C 1
ATOM 857 O O . ILE A 1 106 ? 0.495 3.421 7.984 1.00 97.75 106 ILE A O 1
ATOM 861 N N . ILE A 1 107 ? 1.036 1.377 7.254 1.00 98.31 107 ILE A N 1
ATOM 862 C CA . ILE A 1 107 ? 2.289 1.779 6.618 1.00 98.31 107 ILE A CA 1
ATOM 863 C C . ILE A 1 107 ? 2.205 1.420 5.142 1.00 98.31 107 ILE A C 1
ATOM 865 O O . ILE A 1 107 ? 2.131 0.240 4.791 1.00 98.31 107 ILE A O 1
ATOM 869 N N . LEU A 1 108 ? 2.238 2.432 4.283 1.00 98.69 108 LEU A N 1
ATOM 870 C CA . LEU A 1 108 ? 2.452 2.253 2.854 1.00 98.69 108 LEU A CA 1
ATOM 871 C C . LEU A 1 108 ? 3.954 2.121 2.593 1.00 98.69 108 LEU A C 1
ATOM 873 O O . LEU A 1 108 ? 4.754 2.874 3.146 1.00 98.69 108 LEU A O 1
ATOM 877 N N . ILE A 1 109 ? 4.351 1.168 1.759 1.00 98.38 109 ILE A N 1
ATOM 878 C CA . ILE A 1 109 ? 5.752 0.962 1.381 1.00 98.38 109 ILE A CA 1
ATOM 879 C C . ILE A 1 109 ? 5.838 1.054 -0.140 1.00 98.38 109 ILE A C 1
ATOM 881 O O . ILE A 1 109 ? 5.105 0.354 -0.842 1.00 98.38 109 ILE A O 1
ATOM 885 N N . THR A 1 110 ? 6.713 1.921 -0.656 1.00 98.31 110 THR A N 1
ATOM 886 C CA . THR A 1 110 ? 6.907 2.063 -2.107 1.00 98.31 110 THR A CA 1
ATOM 887 C C . THR A 1 110 ? 7.517 0.788 -2.714 1.00 98.31 110 THR A C 1
ATOM 889 O O . THR A 1 110 ? 8.234 0.045 -2.029 1.00 98.31 110 THR A O 1
ATOM 892 N N . PRO A 1 111 ? 7.252 0.483 -3.998 1.00 95.81 111 PRO A N 1
ATOM 893 C CA . PRO A 1 111 ? 8.002 -0.550 -4.698 1.00 95.81 111 PRO A CA 1
ATOM 894 C C . PRO A 1 111 ? 9.488 -0.184 -4.759 1.00 95.81 111 PRO A C 1
ATOM 896 O O . PRO A 1 111 ? 9.847 0.983 -4.914 1.00 95.81 111 PRO A O 1
ATOM 899 N N . GLY A 1 112 ? 10.357 -1.192 -4.672 1.00 90.81 112 GLY A N 1
ATOM 900 C CA . GLY A 1 112 ? 11.781 -0.999 -4.932 1.00 90.81 112 GLY A CA 1
ATOM 901 C C . GLY A 1 112 ? 12.069 -0.763 -6.424 1.00 90.81 112 GLY A C 1
ATOM 902 O O . GLY A 1 112 ? 11.277 -1.190 -7.275 1.00 90.81 112 GLY A O 1
ATOM 903 N N . PRO A 1 113 ? 13.198 -0.113 -6.759 1.00 90.38 113 PRO A N 1
ATOM 904 C CA . PRO A 1 113 ? 13.695 -0.038 -8.131 1.00 90.38 113 PRO A CA 1
ATOM 905 C C . PRO A 1 113 ? 13.911 -1.424 -8.733 1.00 90.38 113 PRO A C 1
ATOM 907 O O . PRO A 1 113 ? 14.316 -2.334 -8.017 1.00 90.38 113 PRO A O 1
ATOM 910 N N . PRO A 1 114 ? 13.678 -1.614 -10.041 1.00 85.44 114 PRO A N 1
ATOM 911 C CA . PRO A 1 114 ? 14.002 -2.879 -10.682 1.00 85.44 114 PRO A CA 1
ATOM 912 C C . PRO A 1 114 ? 15.526 -3.077 -10.775 1.00 85.44 114 PRO A C 1
ATOM 914 O O . PRO A 1 114 ? 16.267 -2.138 -11.071 1.00 85.44 114 PRO A O 1
ATOM 917 N N . LEU A 1 115 ? 15.994 -4.314 -10.582 1.00 79.19 115 LEU A N 1
ATOM 918 C CA . LEU A 1 115 ? 17.388 -4.707 -10.851 1.00 79.19 115 LEU A CA 1
ATOM 919 C C . LEU A 1 115 ? 17.698 -4.680 -12.354 1.00 79.19 115 LEU A C 1
ATOM 921 O O . LEU A 1 115 ? 16.790 -4.850 -13.173 1.00 79.19 115 LEU A O 1
ATOM 925 N N . HIS A 1 116 ? 18.978 -4.569 -12.743 1.00 72.50 116 HIS A N 1
ATOM 926 C CA . HIS A 1 116 ? 19.333 -4.641 -14.166 1.00 72.50 116 HIS A CA 1
ATOM 927 C C . HIS A 1 116 ? 18.937 -6.004 -14.765 1.00 72.50 116 HIS A C 1
ATOM 929 O O . HIS A 1 116 ? 18.363 -6.049 -15.854 1.00 72.50 116 HIS A O 1
ATOM 935 N N . SER A 1 117 ? 19.112 -7.098 -14.019 1.00 67.38 117 SER A N 1
ATOM 936 C CA . SER A 1 117 ? 18.644 -8.440 -14.409 1.00 67.38 117 SER A CA 1
ATOM 937 C C . SER A 1 117 ? 17.134 -8.529 -14.697 1.00 67.38 117 SER A C 1
ATOM 939 O O . SER A 1 117 ? 16.709 -9.255 -15.597 1.00 67.38 117 SER A O 1
ATOM 941 N N . GLN A 1 118 ? 16.311 -7.767 -13.972 1.00 66.75 118 GLN A N 1
ATOM 942 C CA . GLN A 1 118 ? 14.859 -7.680 -14.177 1.00 66.75 118 GLN A CA 1
ATOM 943 C C . GLN A 1 118 ? 14.484 -6.775 -15.357 1.00 66.75 118 GLN A C 1
ATOM 945 O O . GLN A 1 118 ? 13.413 -6.924 -15.950 1.00 66.75 118 GLN A O 1
ATOM 950 N N . MET A 1 119 ? 15.378 -5.851 -15.696 1.00 61.28 119 MET A N 1
ATOM 951 C CA . MET A 1 119 ? 15.318 -5.003 -16.879 1.00 61.28 119 MET A CA 1
ATOM 952 C C . MET A 1 119 ? 16.049 -5.623 -18.070 1.00 61.28 119 MET A C 1
ATOM 954 O O . MET A 1 119 ? 16.396 -4.894 -18.977 1.00 61.28 119 MET A O 1
ATOM 958 N N . GLY A 1 120 ? 16.323 -6.931 -18.084 1.00 55.66 120 GLY A N 1
ATOM 959 C CA . GLY A 1 120 ? 16.866 -7.618 -19.261 1.00 55.66 120 GLY A CA 1
ATOM 960 C C . GLY A 1 120 ? 18.348 -7.373 -19.571 1.00 55.66 120 GLY A C 1
ATOM 961 O O . GLY A 1 120 ? 18.856 -7.953 -20.532 1.00 55.66 120 GLY A O 1
ATOM 962 N N . TYR A 1 121 ? 19.076 -6.630 -18.732 1.00 54.00 121 TYR A N 1
ATOM 963 C CA . TYR A 1 121 ? 20.537 -6.597 -18.776 1.00 54.00 121 TYR A CA 1
ATOM 964 C C . TYR A 1 121 ? 21.072 -7.926 -18.239 1.00 54.00 121 TYR A C 1
ATOM 966 O O . TYR A 1 121 ? 21.173 -8.164 -17.035 1.00 54.00 121 TYR A O 1
ATOM 974 N N . SER A 1 122 ? 21.361 -8.835 -19.157 1.00 53.81 122 SER A N 1
ATOM 975 C CA . SER A 1 122 ? 21.915 -10.147 -18.867 1.00 53.81 122 SER A CA 1
ATOM 976 C C . SER A 1 122 ? 23.361 -10.191 -19.359 1.00 53.81 122 SER A C 1
ATOM 978 O O . SER A 1 122 ? 23.647 -9.730 -20.458 1.00 53.81 122 SER A O 1
ATOM 980 N N . GLN A 1 123 ? 24.268 -10.783 -18.574 1.00 53.03 123 GLN A N 1
ATOM 981 C CA . GLN A 1 123 ? 25.613 -11.139 -19.055 1.00 53.03 123 GLN A CA 1
ATOM 982 C C . GLN A 1 123 ? 25.596 -12.341 -20.028 1.00 53.03 123 GLN A C 1
ATOM 984 O O . GLN A 1 123 ? 26.646 -12.760 -20.507 1.00 53.03 123 GLN A O 1
ATOM 989 N N . MET A 1 124 ? 24.427 -12.935 -20.303 1.00 53.19 124 MET A N 1
ATOM 990 C CA . MET A 1 124 ? 24.264 -14.013 -21.282 1.00 53.19 124 MET A CA 1
ATOM 991 C C . MET A 1 124 ? 24.061 -13.458 -22.698 1.00 53.19 124 MET A C 1
ATOM 993 O O . MET A 1 124 ? 23.485 -12.388 -22.879 1.00 53.19 124 MET A O 1
ATOM 997 N N . ALA A 1 125 ? 24.504 -14.238 -23.689 1.00 53.03 125 ALA A N 1
ATOM 998 C CA . ALA A 1 125 ? 24.579 -13.882 -25.108 1.00 53.03 125 ALA A CA 1
ATOM 999 C C . ALA A 1 125 ? 23.233 -13.577 -25.798 1.00 53.03 125 ALA A C 1
ATOM 1001 O O . ALA A 1 125 ? 23.245 -13.030 -26.898 1.00 53.03 125 ALA A O 1
ATOM 1002 N N . GLU A 1 126 ? 22.091 -13.892 -25.176 1.00 51.56 126 GLU A N 1
ATOM 1003 C CA . GLU A 1 126 ? 20.767 -13.579 -25.724 1.00 51.56 126 GLU A CA 1
ATOM 1004 C C . GLU A 1 126 ? 19.994 -12.578 -24.846 1.00 51.56 126 GLU A C 1
ATOM 1006 O O . GLU A 1 126 ? 19.939 -12.742 -23.619 1.00 51.56 126 GLU A O 1
ATOM 1011 N N . PRO A 1 127 ? 19.369 -11.544 -25.445 1.00 52.41 127 PRO A N 1
ATOM 1012 C CA . PRO A 1 127 ? 18.589 -10.562 -24.704 1.00 52.41 127 PRO A CA 1
ATOM 1013 C C . PRO A 1 127 ? 17.349 -11.224 -24.093 1.00 52.41 127 PRO A C 1
ATOM 1015 O O . PRO A 1 127 ? 16.451 -11.684 -24.799 1.00 52.41 127 PRO A O 1
ATOM 1018 N N . LYS A 1 128 ? 17.261 -11.243 -22.757 1.00 56.78 128 LYS A N 1
ATOM 1019 C CA . LYS A 1 128 ? 16.023 -11.642 -22.076 1.00 56.78 128 LYS A CA 1
ATOM 1020 C C . LYS A 1 128 ? 14.938 -10.596 -22.343 1.00 56.78 128 LYS A C 1
ATOM 1022 O O . LYS A 1 128 ? 15.235 -9.402 -22.315 1.00 56.78 128 LYS A O 1
ATOM 1027 N N . PRO A 1 129 ? 13.675 -10.992 -22.554 1.00 57.06 129 PRO A N 1
ATOM 1028 C CA . PRO A 1 129 ? 12.598 -10.030 -22.727 1.00 57.06 129 PRO A CA 1
ATOM 1029 C C . PRO A 1 129 ? 12.449 -9.161 -21.468 1.00 57.06 129 PRO A C 1
ATOM 1031 O O . PRO A 1 129 ? 12.357 -9.658 -20.344 1.00 57.06 129 PRO A O 1
ATOM 1034 N N . HIS A 1 130 ? 12.493 -7.845 -21.679 1.00 73.69 130 HIS A N 1
ATOM 1035 C CA . HIS A 1 130 ? 12.479 -6.830 -20.633 1.00 73.69 130 HIS A CA 1
ATOM 1036 C C . HIS A 1 130 ? 11.021 -6.585 -20.239 1.00 73.69 130 HIS A C 1
ATOM 1038 O O . HIS A 1 130 ? 10.222 -6.170 -21.074 1.00 73.69 130 HIS A O 1
ATOM 1044 N N . PHE A 1 131 ? 10.650 -6.852 -18.986 1.00 83.12 131 PHE A N 1
ATOM 1045 C CA . PHE A 1 131 ? 9.257 -6.697 -18.533 1.00 83.12 131 PHE A CA 1
ATOM 1046 C C . PHE A 1 131 ? 9.065 -5.545 -17.552 1.00 83.12 131 PHE A C 1
ATOM 1048 O O . PHE A 1 131 ? 7.952 -5.325 -17.083 1.00 83.12 131 PHE A O 1
ATOM 1055 N N . ARG A 1 132 ? 10.139 -4.829 -17.212 1.00 88.00 132 ARG A N 1
ATOM 1056 C CA . ARG A 1 132 ? 10.164 -3.748 -16.225 1.00 88.00 132 ARG A CA 1
ATOM 1057 C C . ARG A 1 132 ? 11.092 -2.644 -16.708 1.00 88.00 132 ARG A C 1
ATOM 1059 O O . ARG A 1 132 ? 12.111 -2.923 -17.331 1.00 88.00 132 ARG A O 1
ATOM 1066 N N . THR A 1 133 ? 10.757 -1.410 -16.360 1.00 89.69 133 THR A N 1
ATOM 1067 C CA . THR A 1 133 ? 11.590 -0.224 -16.595 1.00 89.69 133 THR A CA 1
ATOM 1068 C C . THR A 1 133 ? 11.644 0.612 -15.320 1.00 89.69 133 THR A C 1
ATOM 1070 O O . THR A 1 133 ? 10.659 0.631 -14.569 1.00 89.69 133 THR A O 1
ATOM 1073 N N . ILE A 1 134 ? 12.747 1.337 -15.104 1.00 90.38 134 ILE A N 1
ATOM 1074 C CA . ILE A 1 134 ? 12.869 2.312 -14.008 1.00 90.38 134 ILE A CA 1
ATOM 1075 C C . ILE A 1 134 ? 11.736 3.336 -14.078 1.00 90.38 134 ILE A C 1
ATOM 1077 O O . ILE A 1 134 ? 11.029 3.496 -13.093 1.00 90.38 134 ILE A O 1
ATOM 1081 N N . GLU A 1 135 ? 11.507 3.941 -15.248 1.00 93.12 135 GLU A N 1
ATOM 1082 C CA . GLU A 1 135 ? 10.486 4.978 -15.450 1.00 93.12 135 GLU A CA 1
ATOM 1083 C C . GLU A 1 135 ? 9.095 4.504 -15.016 1.00 93.12 135 GLU A C 1
ATOM 1085 O O . GLU A 1 135 ? 8.506 5.059 -14.090 1.00 93.12 135 GLU A O 1
ATOM 1090 N N . ARG A 1 136 ? 8.601 3.409 -15.612 1.00 94.12 136 ARG A N 1
ATOM 1091 C CA . ARG A 1 136 ? 7.301 2.842 -15.237 1.00 94.12 136 ARG A CA 1
ATOM 1092 C C . ARG A 1 136 ? 7.221 2.488 -13.756 1.00 94.12 136 ARG A C 1
ATOM 1094 O O . ARG A 1 136 ? 6.222 2.805 -13.139 1.00 94.12 136 ARG A O 1
ATOM 1101 N N . THR A 1 137 ? 8.229 1.848 -13.161 1.00 95.44 137 THR A N 1
ATOM 1102 C CA . THR A 1 137 ? 8.167 1.500 -11.723 1.00 95.44 137 THR A CA 1
ATOM 1103 C C . THR A 1 137 ? 8.210 2.751 -10.838 1.00 95.44 137 THR A C 1
ATOM 1105 O O . THR A 1 137 ? 7.526 2.794 -9.816 1.00 95.44 137 THR A O 1
ATOM 1108 N N . GLY A 1 138 ? 8.926 3.792 -11.271 1.00 96.94 138 GLY A N 1
ATOM 1109 C CA . GLY A 1 138 ? 8.944 5.113 -10.648 1.00 96.94 138 GLY A CA 1
ATOM 1110 C C . GLY A 1 138 ? 7.554 5.743 -10.572 1.00 96.94 138 GLY A C 1
ATOM 1111 O O . GLY A 1 138 ? 7.178 6.226 -9.513 1.00 96.94 138 GLY A O 1
ATOM 1112 N N . GLN A 1 139 ? 6.726 5.605 -11.613 1.00 98.44 139 GLN A N 1
ATOM 1113 C CA . GLN A 1 139 ? 5.335 6.087 -11.575 1.00 98.44 139 GLN A CA 1
ATOM 1114 C C . GLN A 1 139 ? 4.518 5.452 -10.433 1.00 98.44 139 GLN A C 1
ATOM 1116 O O . GLN A 1 139 ? 3.708 6.124 -9.799 1.00 98.44 139 GLN A O 1
ATOM 1121 N N . PHE A 1 140 ? 4.740 4.167 -10.130 1.00 98.50 140 PHE A N 1
ATOM 1122 C CA . PHE A 1 140 ? 4.052 3.474 -9.030 1.00 98.50 140 PHE A CA 1
ATOM 1123 C C . PHE A 1 140 ? 4.611 3.884 -7.666 1.00 98.50 140 PHE A C 1
ATOM 1125 O O . PHE A 1 140 ? 3.846 4.019 -6.713 1.00 98.50 140 PHE A O 1
ATOM 1132 N N . ARG A 1 141 ? 5.928 4.116 -7.562 1.00 98.19 141 ARG A N 1
ATOM 1133 C CA . ARG A 1 141 ? 6.543 4.724 -6.373 1.00 98.19 141 ARG A CA 1
ATOM 1134 C C . ARG A 1 141 ? 5.919 6.087 -6.089 1.00 98.19 141 ARG A C 1
ATOM 1136 O O . ARG A 1 141 ? 5.436 6.299 -4.980 1.00 98.19 141 ARG A O 1
ATOM 1143 N N . ASP A 1 142 ? 5.888 6.966 -7.083 1.00 98.75 142 ASP A N 1
ATOM 1144 C CA . ASP A 1 142 ? 5.381 8.329 -6.937 1.00 98.75 142 ASP A CA 1
ATOM 1145 C C . ASP A 1 142 ? 3.887 8.327 -6.586 1.00 98.75 142 ASP A C 1
ATOM 1147 O O . ASP A 1 142 ? 3.459 9.072 -5.706 1.00 98.75 142 ASP A O 1
ATOM 1151 N N . ALA A 1 143 ? 3.105 7.412 -7.171 1.00 98.81 143 ALA A N 1
ATOM 1152 C CA . ALA A 1 143 ? 1.709 7.206 -6.796 1.00 98.81 143 ALA A CA 1
ATOM 1153 C C . ALA A 1 143 ? 1.545 6.798 -5.322 1.00 98.81 143 ALA A C 1
ATOM 1155 O O . ALA A 1 143 ? 0.701 7.360 -4.628 1.00 98.81 143 ALA A O 1
ATOM 1156 N N . VAL A 1 144 ? 2.356 5.863 -4.807 1.00 98.81 144 VAL A N 1
ATOM 1157 C CA . VAL A 1 144 ? 2.306 5.476 -3.383 1.00 98.81 144 VAL A CA 1
ATOM 1158 C C . VAL A 1 144 ? 2.668 6.654 -2.474 1.00 98.81 144 VAL A C 1
ATOM 1160 O O . VAL A 1 144 ? 2.002 6.855 -1.459 1.00 98.81 144 VAL A O 1
ATOM 1163 N N . LEU A 1 145 ? 3.680 7.450 -2.836 1.00 98.81 145 LEU A N 1
ATOM 1164 C CA . LEU A 1 145 ? 4.062 8.650 -2.082 1.00 98.81 145 LEU A CA 1
ATOM 1165 C C . LEU A 1 145 ? 2.936 9.689 -2.062 1.00 98.81 145 LEU A C 1
ATOM 1167 O O . LEU A 1 145 ? 2.620 10.227 -1.000 1.00 98.81 145 LEU A O 1
ATOM 1171 N N . GLN A 1 146 ? 2.302 9.938 -3.210 1.00 98.81 146 GLN A N 1
ATOM 1172 C CA . GLN A 1 146 ? 1.190 10.878 -3.313 1.00 98.81 146 GLN A CA 1
ATOM 1173 C C . GLN A 1 146 ? -0.009 10.419 -2.477 1.00 98.81 146 GLN A C 1
ATOM 1175 O O . GLN A 1 146 ? -0.499 11.183 -1.649 1.00 98.81 146 GLN A O 1
ATOM 1180 N N . ILE A 1 147 ? -0.424 9.154 -2.614 1.00 98.81 147 ILE A N 1
ATOM 1181 C CA . ILE A 1 147 ? -1.509 8.572 -1.808 1.00 98.81 147 ILE A CA 1
ATOM 1182 C C . ILE A 1 147 ? -1.178 8.683 -0.317 1.00 98.81 147 ILE A C 1
ATOM 1184 O O . ILE A 1 147 ? -2.029 9.072 0.480 1.00 98.81 147 ILE A O 1
ATOM 1188 N N . GLY A 1 148 ? 0.063 8.380 0.066 1.00 98.50 148 GLY A N 1
ATOM 1189 C CA . GLY A 1 148 ? 0.547 8.536 1.432 1.00 98.50 148 GLY A CA 1
ATOM 1190 C C . GLY A 1 148 ? 0.345 9.945 1.982 1.00 98.50 148 GLY A C 1
ATOM 1191 O O . GLY A 1 148 ? -0.199 10.106 3.076 1.00 98.50 148 GLY A O 1
ATOM 1192 N N . ASN A 1 149 ? 0.724 10.964 1.209 1.00 98.38 149 ASN A N 1
ATOM 1193 C CA . ASN A 1 149 ? 0.538 12.367 1.576 1.00 98.38 149 ASN A CA 1
ATOM 1194 C C . ASN A 1 149 ? -0.946 12.741 1.690 1.00 98.38 149 ASN A C 1
ATOM 1196 O O . ASN A 1 149 ? -1.348 13.326 2.697 1.00 98.38 149 ASN A O 1
ATOM 1200 N N . 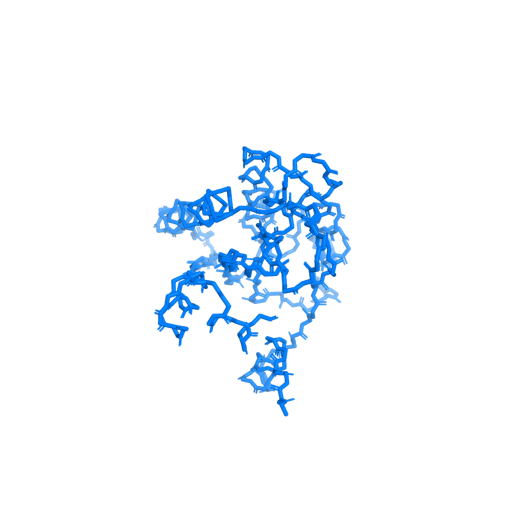ASP A 1 150 ? -1.767 12.356 0.711 1.00 97.94 150 ASP A N 1
ATOM 1201 C CA . ASP A 1 150 ? -3.202 12.659 0.692 1.00 97.94 150 ASP A CA 1
ATOM 1202 C C . ASP A 1 150 ? -3.914 12.052 1.906 1.00 97.94 150 ASP A C 1
ATOM 1204 O O . ASP A 1 150 ? -4.710 12.705 2.586 1.00 97.94 150 ASP A O 1
ATOM 1208 N N . TRP A 1 151 ? -3.596 10.800 2.232 1.00 96.81 151 TRP A N 1
ATOM 1209 C CA . TRP A 1 151 ? -4.157 10.130 3.398 1.00 96.81 151 TRP A CA 1
ATOM 1210 C C . TRP A 1 151 ? -3.597 10.677 4.709 1.00 96.81 151 TRP A C 1
ATOM 1212 O O . TRP A 1 151 ? -4.325 10.721 5.698 1.00 96.81 151 TRP A O 1
ATOM 1222 N N . LYS A 1 152 ? -2.355 11.173 4.734 1.00 96.12 152 LYS A N 1
ATOM 1223 C CA . LYS A 1 152 ? -1.813 11.855 5.916 1.00 96.12 152 LYS A CA 1
ATOM 1224 C C . LYS A 1 152 ? -2.508 13.187 6.189 1.00 96.12 152 LYS A C 1
ATOM 1226 O O . LYS A 1 152 ? -2.627 13.583 7.349 1.00 96.12 152 LYS A O 1
ATOM 1231 N N . LEU A 1 153 ? -2.977 13.880 5.151 1.00 95.25 153 LEU A N 1
ATOM 1232 C CA . LEU A 1 153 ? -3.823 15.067 5.299 1.00 95.25 153 LEU A CA 1
ATOM 1233 C C . LEU A 1 153 ? -5.207 14.684 5.839 1.00 95.25 153 LEU A C 1
ATOM 1235 O O . LEU A 1 153 ? -5.623 15.231 6.858 1.00 95.25 153 LEU A O 1
ATOM 1239 N N . LYS A 1 154 ? -5.852 13.655 5.269 1.00 93.31 154 LYS A N 1
ATOM 1240 C CA . LYS A 1 154 ? -7.127 13.115 5.786 1.00 93.31 154 LYS A CA 1
ATOM 1241 C C . LYS A 1 154 ? -7.032 12.674 7.252 1.00 93.31 154 LYS A C 1
ATOM 1243 O O . LYS A 1 154 ? -7.955 12.920 8.026 1.00 93.31 154 LYS A O 1
ATOM 1248 N N . GLU A 1 155 ? -5.901 12.082 7.649 1.00 92.12 155 GLU A N 1
ATOM 1249 C CA . GLU A 1 155 ? -5.620 11.704 9.041 1.00 92.12 155 GLU A CA 1
ATOM 1250 C C . GLU A 1 155 ? -5.679 12.919 9.986 1.00 92.12 155 GLU A C 1
ATOM 1252 O O . GLU A 1 155 ? -6.120 12.814 11.127 1.00 92.12 155 GLU A O 1
ATOM 1257 N N . LYS A 1 156 ? -5.224 14.091 9.534 1.00 87.38 156 LYS A N 1
ATOM 1258 C CA . LYS A 1 156 ? -5.239 15.316 10.345 1.00 87.38 156 LYS A CA 1
ATOM 1259 C C . LYS A 1 156 ? -6.621 15.963 10.388 1.00 87.38 156 LYS A C 1
ATOM 1261 O O . LYS A 1 156 ? -6.962 16.580 11.391 1.00 87.38 156 LYS A O 1
ATOM 1266 N N . GLU A 1 157 ? -7.390 15.836 9.311 1.00 84.38 157 GLU A N 1
ATOM 1267 C CA . GLU A 1 157 ? -8.650 16.558 9.129 1.00 84.38 157 GLU A CA 1
ATOM 1268 C C . GLU A 1 157 ? -9.874 15.826 9.705 1.00 84.38 157 GLU A C 1
ATOM 1270 O O . GLU A 1 157 ? -10.784 16.489 10.197 1.00 84.38 157 GLU A O 1
ATOM 1275 N N . GLN A 1 158 ? -9.945 14.486 9.631 1.00 68.31 158 GLN A N 1
ATOM 1276 C CA . GLN A 1 158 ? -11.221 13.752 9.802 1.00 68.31 158 GLN A CA 1
ATOM 1277 C C . GLN A 1 158 ? -11.101 12.378 10.488 1.00 68.31 158 GLN A C 1
ATOM 1279 O O . GLN A 1 158 ? -11.908 11.481 10.265 1.00 68.31 158 GLN A O 1
ATOM 1284 N N . ASN A 1 159 ? -10.080 12.171 11.311 1.00 64.88 159 ASN A N 1
ATOM 1285 C CA . ASN A 1 159 ? -9.684 10.820 11.722 1.00 64.88 159 ASN A CA 1
ATOM 1286 C C . ASN A 1 159 ? -10.168 10.366 13.104 1.00 64.88 159 ASN A C 1
ATOM 1288 O O . ASN A 1 159 ? -9.890 9.247 13.521 1.00 64.88 159 ASN A O 1
ATOM 1292 N N . LEU A 1 160 ? -10.850 11.216 13.861 1.00 67.44 160 LEU A N 1
ATOM 1293 C CA . LEU A 1 160 ? -11.333 10.816 15.178 1.00 67.44 160 LEU A CA 1
ATOM 1294 C C . LEU A 1 160 ? -12.791 10.383 15.077 1.00 67.44 160 LEU A C 1
ATOM 1296 O O . LEU A 1 160 ? -13.662 11.191 14.759 1.00 67.44 160 LEU A O 1
ATOM 1300 N N . ASP A 1 161 ? -13.054 9.114 15.399 1.00 66.25 161 ASP A N 1
ATOM 1301 C CA . ASP A 1 161 ? -14.407 8.684 15.734 1.00 66.25 161 ASP A CA 1
ATOM 1302 C C . ASP A 1 161 ? -14.891 9.440 16.998 1.00 66.25 161 ASP A C 1
ATOM 1304 O O . ASP A 1 161 ? -14.081 10.001 17.748 1.00 66.25 161 ASP A O 1
ATOM 1308 N N . PRO A 1 162 ? -16.201 9.442 17.306 1.00 59.00 162 PRO A N 1
ATOM 1309 C CA . PRO A 1 162 ? -16.737 10.099 18.506 1.00 59.00 162 PRO A CA 1
ATOM 1310 C C . PRO A 1 162 ? -16.147 9.606 19.843 1.00 59.00 162 PRO A C 1
ATOM 1312 O O . PRO A 1 162 ? -16.392 10.208 20.885 1.00 59.00 162 PRO A O 1
ATOM 1315 N N . ARG A 1 163 ? -15.389 8.502 19.839 1.00 61.97 163 ARG A N 1
ATOM 1316 C CA . ARG A 1 163 ? -14.689 7.918 20.993 1.00 61.97 163 ARG A CA 1
ATOM 1317 C C . ARG A 1 163 ? -13.193 8.273 20.996 1.00 61.97 163 ARG A C 1
ATOM 1319 O O . ARG A 1 163 ? -12.444 7.709 21.792 1.00 61.97 163 ARG A O 1
ATOM 1326 N N . GLY A 1 164 ? -12.749 9.177 20.119 1.00 63.03 164 GLY A N 1
ATOM 1327 C CA . GLY A 1 164 ? -11.355 9.606 19.982 1.00 63.03 164 GLY A CA 1
ATOM 1328 C C . GLY A 1 164 ? -10.436 8.540 19.381 1.00 63.03 164 GLY A C 1
ATOM 1329 O O . GLY A 1 164 ? -9.222 8.593 19.574 1.00 63.03 164 GLY A O 1
ATOM 1330 N N . ARG A 1 165 ? -10.995 7.538 18.695 1.00 68.50 165 ARG A N 1
ATOM 1331 C CA . ARG A 1 165 ? -10.246 6.440 18.076 1.00 68.50 165 ARG A CA 1
ATOM 1332 C C . ARG A 1 165 ? -10.120 6.723 16.586 1.00 68.50 165 ARG A C 1
ATOM 1334 O O . ARG A 1 165 ? -11.115 7.014 15.933 1.00 68.50 165 ARG A O 1
ATOM 1341 N N . GLY A 1 166 ? -8.900 6.619 16.075 1.00 84.31 166 GLY A N 1
ATOM 1342 C CA . GLY A 1 166 ? -8.584 6.882 14.678 1.00 84.31 166 GLY A CA 1
ATOM 1343 C C . GLY A 1 166 ? -7.571 5.902 14.120 1.00 84.31 166 GLY A C 1
ATOM 1344 O O . GLY A 1 166 ? -6.961 5.118 14.858 1.00 84.31 166 GLY A O 1
ATOM 1345 N N . TRP A 1 167 ? -7.387 5.963 12.812 1.00 93.62 167 TRP A N 1
ATOM 1346 C CA . TRP A 1 167 ? -6.318 5.275 12.110 1.00 93.62 167 TRP A CA 1
ATOM 1347 C C . TRP A 1 167 ? -5.076 6.170 12.026 1.00 93.62 167 TRP A C 1
ATOM 1349 O O . TRP A 1 167 ? -5.119 7.358 12.300 1.00 93.62 167 TRP A O 1
ATOM 1359 N N . LYS A 1 168 ? -3.914 5.626 11.706 1.00 95.25 168 LYS A N 1
ATOM 1360 C CA . LYS A 1 168 ? -2.731 6.432 11.370 1.00 95.25 168 LYS A CA 1
ATOM 1361 C C . LYS A 1 168 ? -2.174 5.921 10.068 1.00 95.25 168 LYS A C 1
ATOM 1363 O O . LYS A 1 168 ? -2.218 4.717 9.845 1.00 95.25 168 LYS A O 1
ATOM 1368 N N . VAL A 1 169 ? -1.626 6.793 9.240 1.00 96.81 169 VAL A N 1
ATOM 1369 C CA . VAL A 1 169 ? -0.919 6.394 8.029 1.00 96.81 169 VAL A CA 1
ATOM 1370 C C . VAL A 1 169 ? 0.483 6.982 8.030 1.00 96.81 169 VAL A C 1
ATOM 1372 O O . VAL A 1 169 ? 0.695 8.143 8.370 1.00 96.81 169 VAL A O 1
ATOM 1375 N N . GLU A 1 170 ? 1.455 6.164 7.664 1.00 98.06 170 GLU A N 1
ATOM 1376 C CA . GLU A 1 170 ? 2.818 6.591 7.365 1.00 98.06 170 GLU A CA 1
ATOM 1377 C C . GLU A 1 170 ? 3.248 5.967 6.041 1.00 98.06 170 GLU A C 1
ATOM 1379 O O . GLU A 1 170 ? 2.711 4.938 5.623 1.00 98.06 170 GLU A O 1
ATOM 1384 N N . THR A 1 171 ? 4.219 6.583 5.372 1.00 98.62 171 THR A N 1
ATOM 1385 C CA . THR A 1 171 ? 4.753 6.072 4.103 1.00 98.62 171 THR A CA 1
ATOM 1386 C C . THR A 1 171 ? 6.262 5.915 4.185 1.00 98.62 171 THR A C 1
ATOM 1388 O O . THR A 1 171 ? 6.968 6.820 4.625 1.00 98.62 171 THR A O 1
ATOM 1391 N N . ILE A 1 172 ? 6.759 4.758 3.756 1.00 98.00 172 ILE A N 1
ATOM 1392 C CA . ILE A 1 172 ? 8.183 4.450 3.656 1.00 98.00 172 ILE A CA 1
ATOM 1393 C C . ILE A 1 172 ? 8.576 4.479 2.181 1.00 98.00 172 ILE A C 1
ATOM 1395 O O . ILE A 1 172 ? 8.121 3.642 1.397 1.00 98.00 172 ILE A O 1
ATOM 1399 N N . ASP A 1 173 ? 9.467 5.406 1.822 1.00 97.69 173 ASP A N 1
ATOM 1400 C CA . ASP A 1 173 ? 10.109 5.410 0.507 1.00 97.69 173 ASP A CA 1
ATOM 1401 C C . ASP A 1 173 ? 11.264 4.400 0.472 1.00 97.69 173 ASP A C 1
ATOM 1403 O O . ASP A 1 173 ? 12.438 4.734 0.660 1.00 97.69 173 ASP A O 1
ATOM 1407 N N . LEU A 1 174 ? 10.912 3.129 0.271 1.00 95.50 174 LEU A N 1
ATOM 1408 C CA . LEU A 1 174 ? 11.882 2.047 0.157 1.00 95.50 174 LEU A CA 1
ATOM 1409 C C . LEU A 1 174 ? 12.817 2.264 -1.034 1.00 95.50 174 LEU A C 1
ATOM 1411 O O . LEU A 1 174 ? 14.006 1.974 -0.926 1.00 95.50 174 LEU A O 1
ATOM 1415 N N . TRP A 1 175 ? 12.305 2.798 -2.145 1.00 94.19 175 TRP A N 1
ATOM 1416 C CA . TRP A 1 175 ? 13.120 3.096 -3.319 1.00 94.19 175 TRP A CA 1
ATOM 1417 C C . TRP A 1 175 ? 14.305 3.994 -2.966 1.00 94.19 175 TRP A C 1
ATOM 1419 O O . TRP A 1 175 ? 15.451 3.620 -3.210 1.00 94.19 175 TRP A O 1
ATOM 1429 N N . ALA A 1 176 ? 14.040 5.152 -2.354 1.00 94.12 176 ALA A N 1
ATOM 1430 C CA . ALA A 1 176 ? 15.092 6.095 -1.979 1.00 94.12 176 ALA A CA 1
ATOM 1431 C C . ALA A 1 176 ? 16.058 5.500 -0.941 1.00 94.12 176 ALA A C 1
ATOM 1433 O O . ALA A 1 176 ? 17.264 5.752 -0.990 1.00 94.12 176 ALA A O 1
ATOM 1434 N N . ALA A 1 177 ? 15.550 4.682 -0.012 1.00 92.94 177 ALA A N 1
ATOM 1435 C CA . ALA A 1 177 ? 16.389 3.991 0.963 1.00 92.94 177 ALA A CA 1
ATOM 1436 C C . ALA A 1 177 ? 17.362 3.003 0.294 1.00 92.94 177 ALA A C 1
ATOM 1438 O O . ALA A 1 177 ? 18.539 2.969 0.657 1.00 92.94 177 ALA A O 1
ATOM 1439 N N . LEU A 1 178 ? 16.888 2.238 -0.695 1.00 90.38 178 LEU A N 1
ATOM 1440 C CA . LEU A 1 178 ? 17.695 1.281 -1.454 1.00 90.38 178 LEU A CA 1
ATOM 1441 C C . LEU A 1 178 ? 18.725 1.981 -2.338 1.00 90.38 178 LEU A C 1
ATOM 1443 O O . LEU A 1 178 ? 19.899 1.631 -2.287 1.00 90.38 178 LEU A O 1
ATOM 1447 N N . GLU A 1 179 ? 18.313 3.001 -3.090 1.00 88.62 179 GLU A N 1
ATOM 1448 C CA . GLU A 1 179 ? 19.218 3.798 -3.924 1.00 88.62 179 GLU A CA 1
ATOM 1449 C C . GLU A 1 179 ? 20.357 4.402 -3.094 1.00 88.62 179 GLU A C 1
ATOM 1451 O O . GLU A 1 179 ? 21.530 4.280 -3.450 1.00 88.62 179 GLU A O 1
ATOM 1456 N N . LYS A 1 180 ? 20.028 4.980 -1.932 1.00 89.56 180 LYS A N 1
ATOM 1457 C CA . LYS A 1 180 ? 21.023 5.520 -1.001 1.00 89.56 180 LYS A CA 1
ATOM 1458 C C . LYS A 1 180 ? 21.964 4.437 -0.467 1.00 89.56 180 LYS A C 1
ATOM 1460 O O . LYS A 1 180 ? 23.158 4.693 -0.342 1.00 89.56 180 LYS A O 1
ATOM 1465 N N . ALA A 1 181 ? 21.445 3.256 -0.130 1.00 87.19 181 ALA A N 1
ATOM 1466 C CA . ALA A 1 181 ? 22.244 2.155 0.411 1.00 87.19 181 ALA A CA 1
ATOM 1467 C C . ALA A 1 181 ? 23.163 1.508 -0.640 1.00 87.19 181 ALA A C 1
ATOM 1469 O O . ALA A 1 181 ? 24.279 1.114 -0.307 1.00 87.19 181 ALA A O 1
ATOM 1470 N N . GLY A 1 182 ? 22.714 1.421 -1.895 1.00 82.50 182 GLY A N 1
ATOM 1471 C CA . GLY A 1 182 ? 23.482 0.867 -3.014 1.00 82.50 182 GLY A CA 1
ATOM 1472 C C . GLY A 1 182 ? 24.419 1.857 -3.708 1.00 82.50 182 GLY A C 1
ATOM 1473 O O . GLY A 1 182 ? 25.182 1.449 -4.579 1.00 82.50 182 GLY A O 1
ATOM 1474 N N . GLY A 1 183 ? 24.375 3.146 -3.347 1.00 83.38 183 GLY A N 1
ATOM 1475 C CA . GLY A 1 183 ? 25.160 4.194 -4.008 1.00 83.38 183 GLY A CA 1
ATOM 1476 C C . GLY A 1 183 ? 24.672 4.540 -5.421 1.00 83.38 183 GLY A C 1
ATOM 1477 O O . GLY A 1 183 ? 25.453 5.046 -6.224 1.00 83.38 183 GLY A O 1
ATOM 1478 N N . GLY A 1 184 ? 23.404 4.253 -5.732 1.00 82.94 184 GLY A N 1
ATOM 1479 C CA . GLY A 1 184 ? 22.785 4.454 -7.044 1.00 82.94 184 GLY A CA 1
ATOM 1480 C C . GLY A 1 184 ? 21.843 3.315 -7.444 1.00 82.94 184 GLY A C 1
ATOM 1481 O O . GLY A 1 184 ? 21.658 2.343 -6.711 1.00 82.94 184 GLY A O 1
ATOM 1482 N N . LEU A 1 185 ? 21.231 3.438 -8.625 1.00 82.00 185 LEU A N 1
ATOM 1483 C CA . LEU A 1 185 ? 20.359 2.410 -9.198 1.00 82.00 185 LEU A CA 1
ATOM 1484 C C . LEU A 1 185 ? 21.160 1.318 -9.924 1.00 82.00 185 LEU A C 1
ATOM 1486 O O . LEU A 1 185 ? 22.263 1.559 -10.412 1.00 82.00 185 LEU A O 1
ATOM 1490 N N . GLY A 1 186 ? 20.573 0.124 -10.040 1.00 74.50 186 GLY A N 1
ATOM 1491 C CA . GLY A 1 186 ? 21.105 -0.959 -10.870 1.00 74.50 186 GLY A CA 1
ATOM 1492 C C . GLY A 1 186 ? 21.611 -2.180 -10.107 1.00 74.50 186 GLY A C 1
ATOM 1493 O O . GLY A 1 186 ? 21.083 -2.513 -9.052 1.00 74.50 186 GLY A O 1
ATOM 1494 N N . GLU A 1 187 ? 22.627 -2.876 -10.633 1.00 72.19 187 GLU A N 1
ATOM 1495 C CA . GLU A 1 187 ? 23.174 -4.104 -10.010 1.00 72.19 187 GLU A CA 1
ATOM 1496 C C . GLU A 1 187 ? 23.822 -3.869 -8.635 1.00 72.19 187 GLU A C 1
ATOM 1498 O O . GLU A 1 187 ? 23.911 -4.801 -7.840 1.00 72.19 187 GLU A O 1
ATOM 1503 N N . GLY A 1 188 ? 24.193 -2.627 -8.297 1.00 70.81 188 GLY A N 1
ATOM 1504 C CA . GLY A 1 188 ? 24.600 -2.265 -6.931 1.00 70.81 188 GLY A CA 1
ATOM 1505 C C . GLY A 1 188 ? 23.507 -2.523 -5.883 1.00 70.81 188 GLY A C 1
ATOM 1506 O O . GLY A 1 188 ? 23.797 -2.617 -4.692 1.00 70.81 188 GLY A O 1
ATOM 1507 N N . LEU A 1 189 ? 22.258 -2.701 -6.327 1.00 77.12 189 LEU A N 1
ATOM 1508 C CA . LEU A 1 189 ? 21.113 -3.018 -5.484 1.00 77.12 189 LEU A CA 1
ATOM 1509 C C . LEU A 1 189 ? 20.885 -4.523 -5.278 1.00 77.12 189 LEU A C 1
ATOM 1511 O O . LEU A 1 189 ? 20.067 -4.890 -4.438 1.00 77.12 189 LEU A O 1
ATOM 1515 N N . ALA A 1 190 ? 21.592 -5.396 -6.007 1.00 72.75 190 ALA A N 1
ATOM 1516 C CA . ALA A 1 190 ? 21.403 -6.848 -5.942 1.00 72.75 190 ALA A CA 1
ATOM 1517 C C . ALA A 1 190 ? 21.530 -7.448 -4.524 1.00 72.75 190 ALA A C 1
ATOM 1519 O O . ALA A 1 190 ? 20.775 -8.363 -4.215 1.00 72.75 190 ALA A O 1
ATOM 1520 N N . PRO A 1 191 ? 22.401 -6.952 -3.619 1.00 75.94 191 PRO A N 1
ATOM 1521 C CA . PRO A 1 191 ? 22.446 -7.450 -2.241 1.00 75.94 191 PRO A CA 1
ATOM 1522 C C . PRO A 1 191 ? 21.205 -7.123 -1.392 1.00 75.94 191 PRO A C 1
ATOM 1524 O O . PRO A 1 191 ? 21.087 -7.644 -0.283 1.00 75.94 191 PRO A O 1
ATOM 1527 N N . PHE A 1 192 ? 20.321 -6.239 -1.866 1.00 68.31 192 PHE A N 1
ATOM 1528 C CA . PHE A 1 192 ? 19.195 -5.693 -1.102 1.00 68.31 192 PHE A CA 1
ATOM 1529 C C . PHE A 1 192 ? 17.809 -6.116 -1.625 1.00 68.31 192 PHE A C 1
ATOM 1531 O O . PHE A 1 192 ? 16.804 -5.698 -1.046 1.00 68.31 192 PHE A O 1
ATOM 1538 N N . MET A 1 193 ? 17.741 -6.914 -2.698 1.00 62.66 193 MET A N 1
ATOM 1539 C CA . MET A 1 193 ? 16.504 -7.412 -3.325 1.00 62.66 193 MET A CA 1
ATOM 1540 C C . MET A 1 193 ? 16.487 -8.934 -3.401 1.00 62.66 193 MET A C 1
ATOM 1542 O O . MET A 1 193 ? 15.410 -9.508 -3.126 1.00 62.66 193 MET A O 1
#

InterPro domains:
  IPR036514 SGNH hydrolase superfamily [G3DSA:3.40.50.1110] (3-190)
  IPR045136 Isoamyl acetate-hydrolyzing esterase Iah1-like [PTHR14209] (12-153)